Protein AF-0000000075522367 (afdb_homodimer)

Organism: Xenopus tropicalis (NCBI:txid8364)

Structure (mmCIF, N/CA/C/O backbone):
data_AF-0000000075522367-model_v1
#
loop_
_entity.id
_entity.type
_entity.pdbx_description
1 polymer Cystatin-A-like
#
loop_
_atom_site.group_PDB
_atom_site.id
_atom_site.type_symbol
_atom_site.label_atom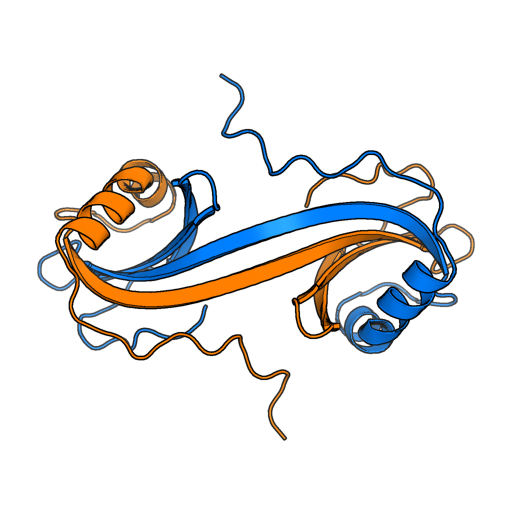_id
_atom_site.label_alt_id
_atom_site.label_comp_id
_atom_site.label_asym_id
_atom_site.label_entity_id
_atom_site.label_seq_id
_atom_site.pdbx_PDB_ins_code
_atom_site.Cartn_x
_atom_site.Cartn_y
_atom_site.Cartn_z
_atom_site.occupancy
_atom_site.B_iso_or_equiv
_atom_site.auth_seq_id
_atom_site.auth_comp_id
_atom_site.auth_asym_id
_atom_site.auth_atom_id
_atom_site.pdbx_PDB_model_num
ATOM 1 N N . MET A 1 1 ? 1.397 -14.727 20.078 1 23.75 1 MET A N 1
ATOM 2 C CA . MET A 1 1 ? 2.576 -14.484 19.25 1 23.75 1 MET A CA 1
ATOM 3 C C . MET A 1 1 ? 2.312 -13.367 18.25 1 23.75 1 MET A C 1
ATOM 5 O O . MET A 1 1 ? 1.219 -13.273 17.688 1 23.75 1 MET A O 1
ATOM 9 N N . SER A 1 2 ? 3.016 -12.141 18.438 1 30.56 2 SER A N 1
ATOM 10 C CA . SER A 1 2 ? 2.727 -10.781 17.984 1 30.56 2 SER A CA 1
ATOM 11 C C . SER A 1 2 ? 2.662 -10.719 16.453 1 30.56 2 SER A C 1
ATOM 13 O O . SER A 1 2 ? 3.463 -11.359 15.766 1 30.56 2 SER A O 1
ATOM 15 N N . GLY A 1 3 ? 1.617 -11.047 15.711 1 31.97 3 GLY A N 1
ATOM 16 C CA . GLY A 1 3 ? 1.466 -11.016 14.266 1 31.97 3 GLY A CA 1
ATOM 17 C C . GLY A 1 3 ? 2.482 -10.125 13.578 1 31.97 3 GLY A C 1
ATOM 18 O O . GLY A 1 3 ? 3.156 -9.328 14.234 1 31.97 3 GLY A O 1
ATOM 19 N N . PRO A 1 4 ? 3.051 -10.57 12.305 1 34.78 4 PRO A N 1
ATOM 20 C CA . PRO A 1 4 ? 4.129 -9.812 11.656 1 34.78 4 PRO A CA 1
ATOM 21 C C . PRO A 1 4 ? 4.094 -8.328 12 1 34.78 4 PRO A C 1
ATOM 23 O O . PRO A 1 4 ? 3.018 -7.77 12.234 1 34.78 4 PRO A O 1
ATOM 26 N N . ARG A 1 5 ? 5.137 -7.734 12.641 1 35.06 5 ARG A N 1
ATOM 27 C CA . ARG A 1 5 ? 5.695 -6.445 13.039 1 35.06 5 ARG A CA 1
ATOM 28 C C . ARG A 1 5 ? 5.441 -5.387 11.977 1 35.06 5 ARG A C 1
ATOM 30 O O . ARG A 1 5 ? 5.961 -5.484 10.859 1 35.06 5 ARG A O 1
ATOM 37 N N . VAL A 1 6 ? 4.344 -4.879 11.641 1 42.88 6 VAL A N 1
ATOM 38 C CA . VAL A 1 6 ? 3.938 -3.727 10.844 1 42.88 6 VAL A CA 1
ATOM 39 C C . VAL A 1 6 ? 5.078 -2.713 10.781 1 42.88 6 VAL A C 1
ATOM 41 O O . VAL A 1 6 ? 5.844 -2.57 11.734 1 42.88 6 VAL A O 1
ATOM 44 N N . GLY A 1 7 ? 5.613 -2.432 9.484 1 54.66 7 GLY A N 1
ATOM 45 C CA . GLY A 1 7 ? 6.664 -1.504 9.102 1 54.66 7 GLY A CA 1
ATOM 46 C C . GLY A 1 7 ? 6.742 -0.283 10 1 54.66 7 GLY A C 1
ATOM 47 O O . GLY A 1 7 ? 5.73 0.37 10.258 1 54.66 7 GLY A O 1
ATOM 48 N N . GLY A 1 8 ? 7.516 -0.438 11.008 1 72.19 8 GLY A N 1
ATOM 49 C CA . GLY A 1 8 ? 7.773 0.534 12.062 1 72.19 8 GLY A CA 1
ATOM 50 C C . GLY A 1 8 ? 7.977 1.942 11.531 1 72.19 8 GLY A C 1
ATOM 51 O O . GLY A 1 8 ? 8.742 2.154 10.594 1 72.19 8 GLY A O 1
ATOM 52 N N . ILE A 1 9 ? 7 2.846 11.664 1 85.31 9 ILE A N 1
ATOM 53 C CA . ILE A 1 9 ? 7.164 4.258 11.344 1 85.31 9 ILE A CA 1
ATOM 54 C C . ILE A 1 9 ? 8.117 4.906 12.344 1 85.31 9 ILE A C 1
ATOM 56 O O . ILE A 1 9 ? 8.367 4.352 13.422 1 85.31 9 ILE A O 1
ATOM 60 N N . SER A 1 10 ? 8.719 5.93 11.875 1 91.62 10 SER A N 1
ATOM 61 C CA . SER A 1 10 ? 9.586 6.688 12.773 1 91.62 10 SER A CA 1
ATOM 62 C C . SER A 1 10 ? 8.797 7.27 13.938 1 91.62 10 SER A C 1
ATOM 64 O O . SER A 1 10 ? 7.562 7.289 13.914 1 91.62 10 SER A O 1
ATOM 66 N N . THR A 1 11 ? 9.562 7.676 14.914 1 93.94 11 THR A N 1
ATOM 67 C CA . THR A 1 11 ? 8.93 8.445 15.984 1 93.94 11 THR A CA 1
ATOM 68 C C . THR A 1 11 ? 8.328 9.734 15.438 1 93.94 11 THR A C 1
ATOM 70 O O . THR A 1 11 ? 8.969 10.445 14.656 1 93.94 11 THR A O 1
ATOM 73 N N . PRO A 1 12 ? 7.117 10.016 15.867 1 96.62 12 PRO A N 1
ATOM 74 C CA . PRO A 1 12 ? 6.508 11.266 15.398 1 96.62 12 PRO A CA 1
ATOM 75 C C . PRO A 1 12 ? 7.305 12.5 15.82 1 96.62 12 PRO A C 1
ATOM 77 O O . PRO A 1 12 ? 7.84 12.547 16.922 1 96.62 12 PRO A O 1
ATOM 80 N N . ARG A 1 13 ? 7.324 13.453 14.961 1 97.88 13 ARG A N 1
ATOM 81 C CA . ARG A 1 13 ? 8.016 14.719 15.18 1 97.88 13 ARG A CA 1
ATOM 82 C C . ARG A 1 13 ? 7.141 15.898 14.773 1 97.88 13 ARG A C 1
ATOM 84 O O . ARG A 1 13 ? 6.121 15.719 14.102 1 97.88 13 ARG A O 1
ATOM 91 N N . LYS A 1 14 ? 7.605 17.078 15.133 1 98.25 14 LYS A N 1
ATOM 92 C CA . LYS A 1 14 ? 6.91 18.281 14.695 1 98.25 14 LYS A CA 1
ATOM 93 C C . LYS A 1 14 ? 7.047 18.484 13.188 1 98.25 14 LYS A C 1
ATOM 95 O O . LYS A 1 14 ? 8.117 18.266 12.625 1 98.25 14 LYS A O 1
ATOM 100 N N . ALA A 1 15 ? 6.004 18.953 12.617 1 98.5 15 ALA A N 1
ATOM 101 C CA . ALA A 1 15 ? 5.984 19.188 11.18 1 98.5 15 ALA A CA 1
ATOM 102 C C . ALA A 1 15 ? 6.906 20.344 10.789 1 98.5 15 ALA A C 1
ATOM 104 O O . ALA A 1 15 ? 7.051 21.312 11.547 1 98.5 15 ALA A O 1
ATOM 105 N N . THR A 1 16 ? 7.453 20.219 9.617 1 98.38 16 THR A N 1
ATOM 106 C CA . THR A 1 16 ? 8.25 21.281 9.008 1 98.38 16 THR A CA 1
ATOM 107 C C . THR A 1 16 ? 7.484 21.938 7.859 1 98.38 16 THR A C 1
ATOM 109 O O . THR A 1 16 ? 6.469 21.406 7.402 1 98.38 16 THR A O 1
ATOM 112 N N . PRO A 1 17 ? 8.016 23.016 7.352 1 98.19 17 PRO A N 1
ATOM 113 C CA . PRO A 1 17 ? 7.387 23.625 6.18 1 98.19 17 PRO A CA 1
ATOM 114 C C . PRO A 1 17 ? 7.379 22.703 4.965 1 98.19 17 PRO A C 1
ATOM 116 O O . PRO A 1 17 ? 6.434 22.719 4.172 1 98.19 17 PRO A O 1
ATOM 119 N N . ASP A 1 18 ? 8.398 21.938 4.855 1 97.44 18 ASP A N 1
ATOM 120 C CA . ASP A 1 18 ? 8.438 20.984 3.75 1 97.44 18 ASP A CA 1
ATOM 121 C C . ASP A 1 18 ? 7.328 19.938 3.883 1 97.44 18 ASP A C 1
ATOM 123 O O . ASP A 1 18 ? 6.715 19.547 2.889 1 97.44 18 ASP A O 1
ATOM 127 N N . ASP A 1 19 ? 7.102 19.453 5.082 1 98.12 19 ASP A N 1
ATOM 128 C CA . ASP A 1 19 ? 5.98 18.547 5.32 1 98.12 19 ASP A CA 1
ATOM 129 C C . ASP A 1 19 ? 4.66 19.188 4.891 1 98.12 19 ASP A C 1
ATOM 131 O O . ASP A 1 19 ? 3.818 18.516 4.281 1 98.12 19 ASP A O 1
ATOM 135 N N . GLN A 1 20 ? 4.492 20.406 5.262 1 98.69 20 GLN A N 1
ATOM 136 C CA . GLN A 1 20 ? 3.275 21.125 4.914 1 98.69 20 GLN A CA 1
ATOM 137 C C . GLN A 1 20 ? 3.08 21.172 3.4 1 98.69 20 GLN A C 1
ATOM 139 O O . GLN A 1 20 ? 1.97 20.969 2.904 1 98.69 20 GLN A O 1
ATOM 144 N N . LYS A 1 21 ? 4.137 21.422 2.682 1 98.19 21 LYS A N 1
ATOM 145 C CA . LYS A 1 21 ? 4.066 21.484 1.226 1 98.19 21 LYS A CA 1
ATOM 146 C C . LYS A 1 21 ? 3.631 20.141 0.644 1 98.19 21 LYS A C 1
ATOM 148 O O . LYS A 1 21 ? 2.83 20.094 -0.292 1 98.19 21 LYS A O 1
ATOM 153 N N . ILE A 1 22 ? 4.141 19.109 1.168 1 98.06 22 ILE A N 1
ATOM 154 C CA . ILE A 1 22 ? 3.773 17.766 0.716 1 98.06 22 ILE A CA 1
ATOM 155 C C . ILE A 1 22 ? 2.279 17.547 0.937 1 98.06 22 ILE A C 1
ATOM 157 O O . ILE A 1 22 ? 1.568 17.109 0.025 1 98.06 22 ILE A O 1
ATOM 161 N N . ALA A 1 23 ? 1.806 17.844 2.092 1 98.38 23 ALA A N 1
ATOM 162 C CA . ALA A 1 23 ? 0.403 17.625 2.439 1 98.38 23 ALA A CA 1
ATOM 163 C C . ALA A 1 23 ? -0.515 18.453 1.537 1 98.38 23 ALA A C 1
ATOM 165 O O . ALA A 1 23 ? -1.581 17.984 1.133 1 98.38 23 ALA A O 1
ATOM 166 N N . GLU A 1 24 ? -0.078 19.609 1.224 1 98.25 24 GLU A N 1
ATOM 167 C CA . GLU A 1 24 ? -0.912 20.5 0.427 1 98.25 24 GLU A CA 1
ATOM 168 C C . GLU A 1 24 ? -1.123 19.953 -0.981 1 98.25 24 GLU A C 1
ATOM 170 O O . GLU A 1 24 ? -2.137 20.234 -1.621 1 98.25 24 GLU A O 1
ATOM 175 N N . GLN A 1 25 ? -0.202 19.172 -1.453 1 97.88 25 GLN A N 1
ATOM 176 C CA . GLN A 1 25 ? -0.317 18.594 -2.787 1 97.88 25 GLN A CA 1
ATOM 177 C C . GLN A 1 25 ? -1.469 17.594 -2.857 1 97.88 25 GLN A C 1
ATOM 179 O O . GLN A 1 25 ? -1.957 17.281 -3.943 1 97.88 25 GLN A O 1
ATOM 184 N N . VAL A 1 26 ? -1.888 17.125 -1.726 1 98.06 26 VAL A N 1
ATOM 185 C CA . VAL A 1 26 ? -2.943 16.109 -1.753 1 98.06 26 VAL A CA 1
ATOM 186 C C . VAL A 1 26 ? -4.203 16.672 -1.086 1 98.06 26 VAL A C 1
ATOM 188 O O . VAL A 1 26 ? -5.141 15.922 -0.805 1 98.06 26 VAL A O 1
ATOM 191 N N . GLN A 1 27 ? -4.246 17.953 -0.795 1 97.75 27 GLN A N 1
ATOM 192 C CA . GLN A 1 27 ? -5.367 18.531 -0.066 1 97.75 27 GLN A CA 1
ATOM 193 C C . GLN A 1 27 ? -6.684 18.312 -0.808 1 97.75 27 GLN A C 1
ATOM 195 O O . GLN A 1 27 ? -7.707 18 -0.191 1 97.75 27 GLN A O 1
ATOM 200 N N . ALA A 1 28 ? -6.703 18.484 -2.123 1 96.5 28 ALA A N 1
ATOM 201 C CA . ALA A 1 28 ? -7.918 18.281 -2.912 1 96.5 28 ALA A CA 1
ATOM 202 C C . ALA A 1 28 ? -8.422 16.844 -2.801 1 96.5 28 ALA A C 1
ATOM 204 O O . ALA A 1 28 ? -9.625 16.609 -2.664 1 96.5 28 ALA A O 1
ATOM 205 N N . GLU A 1 29 ? -7.5 15.953 -2.908 1 96.38 29 GLU A N 1
ATOM 206 C CA . GLU A 1 29 ? -7.871 14.547 -2.77 1 96.38 29 GLU A CA 1
ATOM 207 C C . GLU A 1 29 ? -8.43 14.258 -1.38 1 96.38 29 GLU A C 1
ATOM 209 O O . GLU A 1 29 ? -9.383 13.484 -1.236 1 96.38 29 GLU A O 1
ATOM 214 N N . VAL A 1 30 ? -7.871 14.875 -0.344 1 97.31 30 VAL A N 1
ATOM 215 C CA . VAL A 1 30 ? -8.328 14.688 1.028 1 97.31 30 VAL A CA 1
ATOM 216 C C . VAL A 1 30 ? -9.766 15.18 1.164 1 97.31 30 VAL A C 1
ATOM 218 O O . VAL A 1 30 ? -10.617 14.484 1.733 1 97.31 30 VAL A O 1
ATOM 221 N N . LYS A 1 31 ? -10.062 16.297 0.646 1 95.62 31 LYS A N 1
ATOM 222 C CA . LYS A 1 31 ? -11.406 16.875 0.716 1 95.62 31 LYS A CA 1
ATOM 223 C C . LYS A 1 31 ? -12.43 15.969 0.033 1 95.62 31 LYS A C 1
ATOM 225 O O . LYS A 1 31 ? -13.57 15.859 0.484 1 95.62 31 LYS A O 1
ATOM 230 N N . ALA A 1 32 ? -12 15.32 -0.979 1 94.88 32 ALA A N 1
ATOM 231 C CA . ALA A 1 32 ? -12.891 14.43 -1.726 1 94.88 32 ALA A CA 1
ATOM 232 C C . ALA A 1 32 ? -13.148 13.133 -0.958 1 94.88 32 ALA A C 1
ATOM 234 O O . ALA A 1 32 ? -14.203 12.516 -1.11 1 94.88 32 ALA A O 1
ATOM 235 N N . LYS A 1 33 ? -12.273 12.758 -0.106 1 93.31 33 LYS A N 1
ATOM 236 C CA . LYS A 1 33 ? -12.344 11.445 0.525 1 93.31 33 LYS A CA 1
ATOM 237 C C . LYS A 1 33 ? -12.883 11.547 1.952 1 93.31 33 LYS A C 1
ATOM 239 O O . LYS A 1 33 ? -13.289 10.547 2.543 1 93.31 33 LYS A O 1
ATOM 244 N N . THR A 1 34 ? -12.805 12.695 2.447 1 92 34 THR A N 1
ATOM 245 C CA . THR A 1 34 ? -13.242 12.844 3.834 1 92 34 THR A CA 1
ATOM 246 C C . THR A 1 34 ? -14.648 13.414 3.904 1 92 34 THR A C 1
ATOM 248 O O . THR A 1 34 ? -15.062 14.164 3.02 1 92 34 THR A O 1
ATOM 251 N N . ASN A 1 35 ? -15.328 13.008 5.004 1 85.62 35 ASN A N 1
ATOM 252 C CA . ASN A 1 35 ? -16.672 13.516 5.246 1 85.62 35 ASN A CA 1
ATOM 253 C C . ASN A 1 35 ? -16.656 14.703 6.207 1 85.62 35 ASN A C 1
ATOM 255 O O . ASN A 1 35 ? -17.703 15.297 6.477 1 85.62 35 ASN A O 1
ATOM 259 N N . GLN A 1 36 ? -15.586 15.016 6.672 1 89.12 36 GLN A N 1
ATOM 260 C CA . GLN A 1 36 ? -15.477 16.109 7.633 1 89.12 36 GLN A CA 1
ATOM 261 C C . GLN A 1 36 ? -15.195 17.438 6.934 1 89.12 36 GLN A C 1
ATOM 263 O O . GLN A 1 36 ? -14.555 17.469 5.883 1 89.12 36 GLN A O 1
ATOM 268 N N . LYS A 1 37 ? -15.695 18.516 7.594 1 91.44 37 LYS A N 1
ATOM 269 C CA . LYS A 1 37 ? -15.414 19.859 7.086 1 91.44 37 LYS A CA 1
ATOM 270 C C . LYS A 1 37 ? -13.953 20.234 7.312 1 91.44 37 LYS A C 1
ATOM 272 O O . LYS A 1 37 ? -13.422 20.047 8.406 1 91.44 37 LYS A O 1
ATOM 277 N N . ILE A 1 38 ? -13.375 20.719 6.301 1 95.31 38 ILE A N 1
ATOM 278 C CA . ILE A 1 38 ? -11.977 21.156 6.379 1 95.31 38 ILE A CA 1
ATOM 279 C C . ILE A 1 38 ? -11.906 22.672 6.395 1 95.31 38 ILE A C 1
ATOM 281 O O . ILE A 1 38 ? -12.047 23.328 5.352 1 95.31 38 ILE A O 1
ATOM 285 N N . GLU A 1 39 ? -11.688 23.281 7.5 1 96.62 39 GLU A N 1
ATOM 286 C CA . GLU A 1 39 ? -11.594 24.734 7.668 1 96.62 39 GLU A CA 1
ATOM 287 C C . GLU A 1 39 ? -10.148 25.203 7.547 1 96.62 39 GLU A C 1
ATOM 289 O O . GLU A 1 39 ? -9.891 26.344 7.141 1 96.62 39 GLU A O 1
ATOM 294 N N . THR A 1 40 ? -9.32 24.406 8.008 1 97.56 40 THR A N 1
ATOM 295 C CA . THR A 1 40 ? -7.879 24.594 7.914 1 97.56 40 THR A CA 1
ATOM 296 C C . THR A 1 40 ? -7.188 23.297 7.512 1 97.56 40 THR A C 1
ATOM 298 O O . THR A 1 40 ? -7.793 22.219 7.547 1 97.56 40 THR A O 1
ATOM 301 N N . PHE A 1 41 ? -5.965 23.422 7.082 1 98.38 41 PHE A N 1
ATOM 302 C CA . PHE A 1 41 ? -5.172 22.266 6.672 1 98.38 41 PHE A CA 1
ATOM 303 C C . PHE A 1 41 ? -3.723 22.422 7.113 1 98.38 41 PHE A C 1
ATOM 305 O O . PHE A 1 41 ? -2.846 22.703 6.297 1 98.38 41 PHE A O 1
ATOM 312 N N . GLU A 1 42 ? -3.51 22.172 8.422 1 98.69 42 GLU A N 1
ATOM 313 C CA . GLU A 1 42 ? -2.213 22.422 9.047 1 98.69 42 GLU A CA 1
ATOM 314 C C . GLU A 1 42 ? -1.6 21.125 9.578 1 98.69 42 GLU A C 1
ATOM 316 O O . GLU A 1 42 ? -2.139 20.516 10.492 1 98.69 42 GLU A O 1
ATOM 321 N N . VAL A 1 43 ? -0.479 20.781 9.047 1 98.81 43 VAL A N 1
ATOM 322 C CA . VAL A 1 43 ? 0.21 19.578 9.531 1 98.81 43 VAL A CA 1
ATOM 323 C C . VAL A 1 43 ? 0.897 19.891 10.859 1 98.81 43 VAL A C 1
ATOM 325 O O . VAL A 1 43 ? 1.69 20.828 10.961 1 98.81 43 VAL A O 1
ATOM 328 N N . VAL A 1 44 ? 0.617 19.047 11.828 1 98.62 44 VAL A N 1
ATOM 329 C CA . VAL A 1 44 ? 1.173 19.391 13.133 1 98.62 44 VAL A CA 1
ATOM 330 C C . VAL A 1 44 ? 2.207 18.344 13.539 1 98.62 44 VAL A C 1
ATOM 332 O O . VAL A 1 44 ? 3.145 18.641 14.281 1 98.62 44 VAL A O 1
ATOM 335 N N . GLU A 1 45 ? 2.027 17.141 13.141 1 98.62 45 GLU A N 1
ATOM 336 C CA . GLU A 1 45 ? 2.922 16.031 13.461 1 98.62 45 GLU A CA 1
ATOM 337 C C . GLU A 1 45 ? 3.115 15.117 12.266 1 98.62 45 GLU A C 1
ATOM 339 O O . GLU A 1 45 ? 2.189 14.914 11.477 1 98.62 45 GLU A O 1
ATOM 344 N N . VAL A 1 46 ? 4.367 14.516 12.227 1 98.44 46 VAL A N 1
ATOM 345 C CA . VAL A 1 46 ? 4.68 13.664 11.086 1 98.44 46 VAL A CA 1
ATOM 346 C C . VAL A 1 46 ? 5.52 12.469 11.539 1 98.44 46 VAL A C 1
ATOM 348 O O . VAL A 1 46 ? 6.418 12.617 12.375 1 98.44 46 VAL A O 1
ATOM 351 N N . ALA A 1 47 ? 5.242 11.359 11.023 1 97.5 47 ALA A N 1
ATOM 352 C CA . ALA A 1 47 ? 6.102 10.18 11.047 1 97.5 47 ALA A CA 1
ATOM 353 C C . ALA A 1 47 ? 6.305 9.625 9.633 1 97.5 47 ALA A C 1
ATOM 355 O O . ALA A 1 47 ? 5.43 9.766 8.773 1 97.5 47 ALA A O 1
ATOM 356 N N . THR A 1 48 ? 7.445 9.055 9.391 1 96.38 48 THR A N 1
ATOM 357 C CA . THR A 1 48 ? 7.727 8.602 8.031 1 96.38 48 THR A CA 1
ATOM 358 C C . THR A 1 48 ? 8.125 7.125 8.031 1 96.38 48 THR A C 1
ATOM 360 O O . THR A 1 48 ? 8.508 6.578 9.062 1 96.38 48 THR A O 1
ATOM 363 N N . GLN A 1 49 ? 7.98 6.531 6.902 1 92.19 49 GLN A N 1
ATOM 364 C CA . GLN A 1 49 ? 8.406 5.16 6.633 1 92.19 49 GLN A CA 1
ATOM 365 C C . GLN A 1 49 ? 8.961 5.023 5.219 1 92.19 49 GLN A C 1
ATOM 367 O O . GLN A 1 49 ? 8.266 5.305 4.242 1 92.19 49 GLN A O 1
ATOM 372 N N . VAL A 1 50 ? 10.25 4.633 5.25 1 90.31 50 VAL A N 1
ATOM 373 C CA . VAL A 1 50 ? 10.82 4.316 3.947 1 90.31 50 VAL A CA 1
ATOM 374 C C . VAL A 1 50 ? 10.289 2.971 3.461 1 90.31 50 VAL A C 1
ATOM 376 O O . VAL A 1 50 ? 10.414 1.958 4.152 1 90.31 50 VAL A O 1
ATOM 379 N N . VAL A 1 51 ? 9.625 3.064 2.354 1 88.44 51 VAL A N 1
ATOM 380 C CA . VAL A 1 51 ? 9.125 1.845 1.725 1 88.44 51 VAL A CA 1
ATOM 381 C C . VAL A 1 51 ? 9.922 1.558 0.454 1 88.44 51 VAL A C 1
ATOM 383 O O . VAL A 1 51 ? 10.047 2.422 -0.417 1 88.44 51 VAL A O 1
ATOM 386 N N . ALA A 1 52 ? 10.578 0.407 0.406 1 90.56 52 ALA A N 1
ATOM 387 C CA . ALA A 1 52 ? 11.352 -0.024 -0.755 1 90.56 52 ALA A CA 1
ATOM 388 C C . ALA A 1 52 ? 11.258 -1.535 -0.947 1 90.56 52 ALA A C 1
ATOM 390 O O . ALA A 1 52 ? 11.492 -2.301 -0.011 1 90.56 52 ALA A O 1
ATOM 391 N N . GLY A 1 53 ? 10.875 -1.958 -2.172 1 93.56 53 GLY A N 1
ATOM 392 C CA . GLY A 1 53 ? 10.734 -3.367 -2.498 1 93.56 53 GLY A CA 1
ATOM 393 C C . GLY A 1 53 ? 10.023 -3.607 -3.82 1 93.56 53 GLY A C 1
ATOM 394 O O . GLY A 1 53 ? 10.133 -2.795 -4.742 1 93.56 53 GLY A O 1
ATOM 395 N N . THR A 1 54 ? 9.508 -4.797 -3.939 1 94.31 54 THR A N 1
ATOM 396 C CA . THR A 1 54 ? 8.82 -5.184 -5.168 1 94.31 54 THR A CA 1
ATOM 397 C C . THR A 1 54 ? 7.461 -5.801 -4.852 1 94.31 54 THR A C 1
ATOM 399 O O . THR A 1 54 ? 7.348 -6.656 -3.971 1 94.31 54 THR A O 1
ATOM 402 N N . ASN A 1 55 ? 6.52 -5.281 -5.555 1 95.62 55 ASN A N 1
ATOM 403 C CA . ASN A 1 55 ? 5.234 -5.969 -5.594 1 95.62 55 ASN A CA 1
ATOM 404 C C . ASN A 1 55 ? 5.184 -6.996 -6.723 1 95.62 55 ASN A C 1
ATOM 406 O O . ASN A 1 55 ? 5.551 -6.691 -7.859 1 95.62 55 ASN A O 1
ATOM 410 N N . TYR A 1 56 ? 4.699 -8.148 -6.379 1 97.5 56 TYR A N 1
ATOM 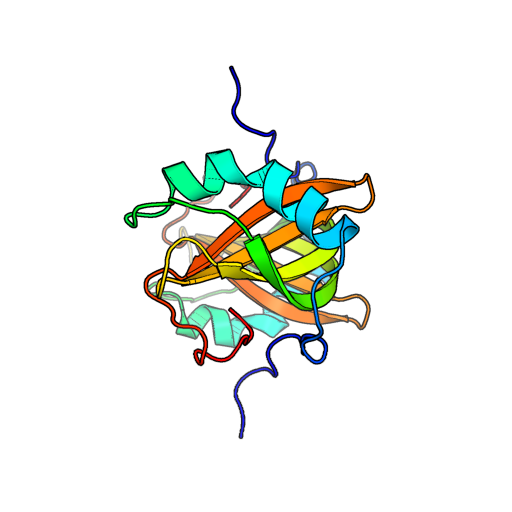411 C CA . TYR A 1 56 ? 4.406 -9.18 -7.363 1 97.5 56 TYR A CA 1
ATOM 412 C C . TYR A 1 56 ? 2.9 -9.375 -7.516 1 97.5 56 TYR A C 1
ATOM 414 O O . TYR A 1 56 ? 2.211 -9.719 -6.551 1 97.5 56 TYR A O 1
ATOM 422 N N . PHE A 1 57 ? 2.43 -9.188 -8.727 1 97.94 57 PHE A N 1
ATOM 423 C CA . PHE A 1 57 ? 1.074 -9.578 -9.102 1 97.94 57 PHE A CA 1
ATOM 424 C C . PHE A 1 57 ? 1.064 -10.961 -9.734 1 97.94 57 PHE A C 1
ATOM 426 O O . PHE A 1 57 ? 1.66 -11.172 -10.797 1 97.94 57 PHE A O 1
ATOM 433 N N . MET A 1 58 ? 0.33 -11.789 -9.055 1 98.69 58 MET A N 1
ATOM 434 C CA . MET A 1 58 ? 0.441 -13.18 -9.492 1 98.69 58 MET A CA 1
ATOM 435 C C . MET A 1 58 ? -0.936 -13.773 -9.766 1 98.69 58 MET A C 1
ATOM 437 O O . MET A 1 58 ? -1.864 -13.602 -8.977 1 98.69 58 MET A O 1
ATOM 441 N N . LYS A 1 59 ? -1.051 -14.422 -10.914 1 98.62 59 LYS A N 1
ATOM 442 C CA . LYS A 1 59 ? -2.18 -15.312 -11.172 1 98.62 59 LYS A CA 1
ATOM 443 C C . LYS A 1 59 ? -1.891 -16.719 -10.68 1 98.62 59 LYS A C 1
ATOM 445 O O . LYS A 1 59 ? -0.897 -17.328 -11.078 1 98.62 59 LYS A O 1
ATOM 450 N N . VAL A 1 60 ? -2.779 -17.203 -9.852 1 98.69 60 VAL A N 1
ATOM 451 C CA . VAL A 1 60 ? -2.533 -18.484 -9.188 1 98.69 60 VAL A CA 1
ATOM 452 C C . VAL A 1 60 ? -3.672 -19.453 -9.492 1 98.69 60 VAL A C 1
ATOM 454 O O . VAL A 1 60 ? -4.844 -19.141 -9.266 1 98.69 60 VAL A O 1
ATOM 457 N N . LYS A 1 61 ? -3.32 -20.562 -10 1 98.44 61 LYS A N 1
ATOM 458 C CA . LYS A 1 61 ? -4.277 -21.656 -10.18 1 98.44 61 LYS A CA 1
ATOM 459 C C . LYS A 1 61 ? -4.539 -22.375 -8.859 1 98.44 61 LYS A C 1
ATOM 461 O O . LYS A 1 61 ? -3.609 -22.891 -8.234 1 98.44 61 LYS A O 1
ATOM 466 N N . VAL A 1 62 ? -5.816 -22.422 -8.508 1 98.06 62 VAL A N 1
ATOM 467 C CA . VAL A 1 62 ? -6.117 -22.984 -7.195 1 98.06 62 VAL A CA 1
ATOM 468 C C . VAL A 1 62 ? -7.066 -24.172 -7.352 1 98.06 62 VAL A C 1
ATOM 470 O O . VAL A 1 62 ? -7.359 -24.875 -6.379 1 98.06 62 VAL A O 1
ATOM 473 N N . GLY A 1 63 ? -7.59 -24.344 -8.43 1 96.44 63 GLY A N 1
ATOM 474 C CA . GLY A 1 63 ? -8.43 -25.469 -8.797 1 96.44 63 GLY A CA 1
ATOM 475 C C . GLY A 1 63 ? -8.438 -25.734 -10.289 1 96.44 63 GLY A C 1
ATOM 476 O O . GLY A 1 63 ? -7.676 -25.125 -11.039 1 96.44 63 GLY A O 1
ATOM 477 N N . SER A 1 64 ? -9.289 -26.688 -10.641 1 95.44 64 SER A N 1
ATOM 478 C CA . SER A 1 64 ? -9.32 -27.078 -12.047 1 95.44 64 SER A CA 1
ATOM 479 C C . SER A 1 64 ? -9.641 -25.891 -12.945 1 95.44 64 SER A C 1
ATOM 481 O O . SER A 1 64 ? -9 -25.688 -13.977 1 95.44 64 SER A O 1
ATOM 483 N N . THR A 1 65 ? -10.555 -25.062 -12.547 1 95.25 65 THR A N 1
ATOM 484 C CA . THR A 1 65 ? -10.914 -23.906 -13.344 1 95.25 65 THR A CA 1
ATOM 485 C C . THR A 1 65 ? -10.852 -22.625 -12.508 1 95.25 65 THR A C 1
ATOM 487 O O . THR A 1 65 ? -11.211 -21.547 -12.977 1 95.25 65 THR A O 1
ATOM 490 N N . ASP A 1 66 ? -10.414 -22.781 -11.305 1 96.5 66 ASP A N 1
ATOM 491 C CA . ASP A 1 66 ? -10.453 -21.672 -10.344 1 96.5 66 ASP A CA 1
ATOM 492 C C . ASP A 1 66 ? -9.094 -21 -10.219 1 96.5 66 ASP A C 1
ATOM 494 O O . ASP A 1 66 ? -8.07 -21.688 -10.078 1 96.5 66 ASP A O 1
ATOM 498 N N . TYR A 1 67 ? -9.148 -19.719 -10.312 1 97.94 67 TYR A N 1
ATOM 499 C CA . TYR A 1 67 ? -7.949 -18.906 -10.148 1 97.94 67 TYR A CA 1
ATOM 500 C C . TYR A 1 67 ? -8.18 -17.797 -9.141 1 97.94 67 TYR A C 1
ATOM 502 O O . TYR A 1 67 ? -9.32 -17.406 -8.891 1 97.94 67 TYR A O 1
ATOM 510 N N . ILE A 1 68 ? -7.109 -17.281 -8.586 1 98.06 68 ILE A N 1
ATOM 511 C CA . ILE A 1 68 ? -7.09 -16.062 -7.777 1 98.06 68 ILE A CA 1
ATOM 512 C C . ILE A 1 68 ? -5.926 -15.18 -8.211 1 98.06 68 ILE A C 1
ATOM 514 O O . ILE A 1 68 ? -4.973 -15.648 -8.836 1 98.06 68 ILE A O 1
ATOM 518 N N . HIS A 1 69 ? -6.02 -13.945 -8.023 1 98.31 69 HIS A N 1
ATOM 519 C CA . HIS A 1 69 ? -4.902 -13.016 -8.141 1 98.31 69 HIS A CA 1
ATOM 520 C C . HIS A 1 69 ? -4.426 -12.555 -6.766 1 98.31 69 HIS A C 1
ATOM 522 O O . HIS A 1 69 ? -5.23 -12.125 -5.938 1 98.31 69 HIS A O 1
ATOM 528 N N . ILE A 1 70 ? -3.096 -12.648 -6.574 1 98.12 70 ILE A N 1
ATOM 529 C CA . ILE A 1 70 ? -2.562 -12.172 -5.305 1 98.12 70 ILE A CA 1
ATOM 530 C C . ILE A 1 70 ? -1.502 -11.102 -5.555 1 98.12 70 ILE A C 1
ATOM 532 O O . ILE A 1 70 ? -0.812 -11.133 -6.578 1 98.12 70 ILE A O 1
ATOM 536 N N . ARG A 1 71 ? -1.416 -10.25 -4.652 1 97.19 71 ARG A N 1
ATOM 537 C CA . ARG A 1 71 ? -0.323 -9.281 -4.613 1 97.19 71 ARG A CA 1
ATOM 538 C C . ARG A 1 71 ? 0.583 -9.531 -3.412 1 97.19 71 ARG A C 1
ATOM 540 O O . ARG A 1 71 ? 0.127 -9.508 -2.266 1 97.19 71 ARG A O 1
ATOM 547 N N . VAL A 1 72 ? 1.775 -9.766 -3.732 1 98.06 72 VAL A N 1
ATOM 548 C CA . VAL A 1 72 ? 2.779 -10.094 -2.725 1 98.06 72 VAL A CA 1
ATOM 549 C C . VAL A 1 72 ? 3.84 -8.992 -2.68 1 98.06 72 VAL A C 1
ATOM 551 O O . VAL A 1 72 ? 4.371 -8.594 -3.717 1 98.06 72 VAL A O 1
ATOM 554 N N . TYR A 1 73 ? 4.156 -8.516 -1.497 1 95.5 73 TYR A N 1
ATOM 555 C CA . TYR A 1 73 ? 5.195 -7.512 -1.314 1 95.5 73 TYR A CA 1
ATOM 556 C C . TYR A 1 73 ? 6.473 -8.141 -0.766 1 95.5 73 TYR A C 1
ATOM 558 O O . TYR A 1 73 ? 6.434 -8.883 0.219 1 95.5 73 TYR A O 1
ATOM 566 N N . GLN A 1 74 ? 7.539 -7.883 -1.459 1 96 74 GLN A N 1
ATOM 567 C CA . GLN A 1 74 ? 8.859 -8.258 -0.968 1 96 74 GLN A CA 1
ATOM 568 C C . GLN A 1 74 ? 9.719 -7.02 -0.715 1 96 74 GLN A C 1
ATOM 570 O O . GLN A 1 74 ? 10.016 -6.262 -1.641 1 96 74 GLN A O 1
ATOM 575 N N . ASP A 1 75 ? 10.125 -6.906 0.529 1 92 75 ASP A N 1
ATOM 576 C CA . ASP A 1 75 ? 10.945 -5.742 0.84 1 92 75 ASP A CA 1
ATOM 577 C C . ASP A 1 75 ? 12.406 -5.98 0.466 1 92 75 ASP A C 1
ATOM 579 O O . ASP A 1 75 ? 12.758 -7.043 -0.056 1 92 75 ASP A O 1
ATOM 583 N N . LEU A 1 76 ? 13.266 -5.035 0.671 1 88.56 76 LEU A N 1
ATOM 584 C CA . LEU A 1 76 ? 14.664 -5.078 0.257 1 88.56 76 LEU A CA 1
ATOM 585 C C . LEU A 1 76 ? 15.422 -6.172 1.006 1 88.56 76 LEU A C 1
ATOM 587 O O . LEU A 1 76 ? 16.438 -6.664 0.525 1 88.56 76 LEU A O 1
ATOM 591 N N . SER A 1 77 ? 14.969 -6.516 2.182 1 90.19 77 SER A N 1
ATOM 592 C CA . SER A 1 77 ? 15.617 -7.559 2.973 1 90.19 77 SER A CA 1
ATOM 593 C C . SER A 1 77 ? 15.172 -8.945 2.531 1 90.19 77 SER A C 1
ATOM 595 O O . SER A 1 77 ? 15.672 -9.953 3.031 1 90.19 77 SER A O 1
ATOM 597 N N . GLY A 1 78 ? 14.148 -9.031 1.705 1 92.38 78 GLY A N 1
ATOM 598 C CA . GLY A 1 78 ? 13.664 -10.305 1.201 1 92.38 78 GLY A CA 1
ATOM 599 C C . GLY A 1 78 ? 12.453 -10.828 1.954 1 92.38 78 GLY A C 1
ATOM 600 O O . GLY A 1 78 ? 11.969 -11.922 1.675 1 92.38 78 GLY A O 1
ATOM 601 N N . THR A 1 79 ? 12.055 -10.031 2.912 1 94 79 THR A N 1
ATOM 602 C CA . THR A 1 79 ? 10.867 -10.43 3.65 1 94 79 THR A CA 1
ATOM 603 C C . THR A 1 79 ? 9.617 -10.281 2.785 1 94 79 THR A C 1
ATOM 605 O O . THR A 1 79 ? 9.43 -9.258 2.125 1 94 79 THR A O 1
ATOM 608 N N . VAL A 1 80 ? 8.727 -11.344 2.852 1 96.19 80 VAL A N 1
ATOM 609 C CA . VAL A 1 80 ? 7.574 -11.391 1.963 1 96.19 80 VAL A CA 1
ATOM 610 C C . VAL A 1 80 ? 6.289 -11.359 2.785 1 96.19 80 VAL A C 1
ATOM 612 O O . VAL A 1 80 ? 6.223 -11.945 3.867 1 96.19 80 VAL A O 1
ATOM 615 N N . SER A 1 81 ? 5.348 -10.609 2.293 1 95.38 81 SER A N 1
ATOM 616 C CA . SER A 1 81 ? 4.027 -10.586 2.916 1 95.38 81 SER A CA 1
ATOM 617 C C . SER A 1 81 ? 2.924 -10.484 1.871 1 95.38 81 SER A C 1
ATOM 619 O O . SER A 1 81 ? 3.16 -10.023 0.752 1 95.38 81 SER A O 1
ATOM 621 N N . LEU A 1 82 ? 1.73 -10.922 2.244 1 97.12 82 LEU A N 1
ATOM 622 C CA . LEU A 1 82 ? 0.568 -10.82 1.367 1 97.12 82 LEU A CA 1
ATOM 623 C C . LEU A 1 82 ? -0.073 -9.445 1.463 1 97.12 82 LEU A C 1
ATOM 625 O O . LEU A 1 82 ? -0.391 -8.977 2.561 1 97.12 82 LEU A O 1
ATOM 629 N N . SER A 1 83 ? -0.167 -8.773 0.365 1 93.19 83 SER A N 1
ATOM 630 C CA . SER A 1 83 ? -0.766 -7.441 0.352 1 93.19 83 SER A CA 1
ATOM 631 C C . SER A 1 83 ? -2.262 -7.512 0.068 1 93.19 83 SER A C 1
ATOM 633 O O . SER A 1 83 ? -3.055 -6.828 0.722 1 93.19 83 SER A O 1
ATOM 635 N N . ASP A 1 84 ? -2.688 -8.219 -0.942 1 93.31 84 ASP A N 1
ATOM 636 C CA . ASP A 1 84 ? -4.094 -8.281 -1.326 1 93.31 84 ASP A CA 1
ATOM 637 C C . ASP A 1 84 ? -4.395 -9.562 -2.098 1 93.31 84 ASP A C 1
ATOM 639 O O . ASP A 1 84 ? -3.482 -10.234 -2.586 1 93.31 84 ASP A O 1
ATOM 643 N N . VAL A 1 85 ? -5.785 -9.836 -2.143 1 96.69 85 VAL A N 1
ATOM 644 C CA . VAL A 1 85 ? -6.238 -11.016 -2.867 1 96.69 85 VAL A CA 1
ATOM 645 C C . VAL A 1 85 ? -7.508 -10.688 -3.65 1 96.69 85 VAL A C 1
ATOM 647 O O . VAL A 1 85 ? -8.406 -10.023 -3.135 1 96.69 85 VAL A O 1
ATOM 650 N N . LYS A 1 86 ? -7.543 -11.109 -4.863 1 95.62 86 LYS A N 1
ATOM 651 C CA . LYS A 1 86 ? -8.766 -11.148 -5.664 1 95.62 86 LYS A CA 1
ATOM 652 C C . LYS A 1 86 ? -9.172 -12.586 -5.969 1 95.62 86 LYS A C 1
ATOM 654 O O . LYS A 1 86 ? -8.555 -13.258 -6.801 1 95.62 86 LYS A O 1
ATOM 659 N N . ASP A 1 87 ? -10.258 -12.945 -5.348 1 94.69 87 ASP A N 1
ATOM 660 C CA . ASP A 1 87 ? -10.727 -14.312 -5.551 1 94.69 87 ASP A CA 1
ATOM 661 C C . ASP A 1 87 ? -11.727 -14.391 -6.699 1 94.69 87 ASP A C 1
ATOM 663 O O . ASP A 1 87 ? -11.938 -13.406 -7.41 1 94.69 87 ASP A O 1
ATOM 667 N N . CYS A 1 88 ? -12.164 -15.555 -6.977 1 93.5 88 CYS A N 1
ATOM 668 C CA . CYS A 1 88 ? -13.172 -15.859 -7.984 1 93.5 88 CYS A CA 1
ATOM 669 C C . CYS A 1 88 ? -12.734 -15.383 -9.359 1 93.5 88 CYS A C 1
ATOM 671 O O . CYS A 1 88 ? -13.516 -14.766 -10.086 1 93.5 88 CYS A O 1
ATOM 673 N N . GLN A 1 89 ? -11.461 -15.562 -9.617 1 95.69 89 GLN A N 1
ATOM 674 C CA . GLN A 1 89 ? -10.914 -15.289 -10.945 1 95.69 89 GLN A CA 1
ATOM 675 C C . GLN A 1 89 ? -10.922 -16.547 -11.812 1 95.69 89 GLN A C 1
ATOM 677 O O . GLN A 1 89 ? -11.219 -17.641 -11.32 1 95.69 89 GLN A O 1
ATOM 682 N N . THR A 1 90 ? -10.648 -16.297 -13.125 1 96.25 90 THR A N 1
ATOM 683 C CA . THR A 1 90 ? -10.5 -17.391 -14.086 1 96.25 90 THR A CA 1
ATOM 684 C C . THR A 1 90 ? -9.156 -17.297 -14.812 1 96.25 90 THR A C 1
ATOM 686 O O . THR A 1 90 ? -8.422 -16.328 -14.625 1 96.25 90 THR A O 1
ATOM 689 N N . LYS A 1 91 ? -8.938 -18.297 -15.633 1 96.06 91 LYS A N 1
ATOM 690 C CA . LYS A 1 91 ? -7.707 -18.312 -16.422 1 96.06 91 LYS A CA 1
ATOM 691 C C . LYS A 1 91 ? -7.598 -17.062 -17.281 1 96.06 91 LYS A C 1
ATOM 693 O O . LYS A 1 91 ? -6.5 -16.547 -17.516 1 96.06 91 LYS A O 1
ATOM 698 N N . ASP A 1 92 ? -8.719 -16.547 -17.734 1 96.56 92 ASP A N 1
ATOM 699 C CA . ASP A 1 92 ? -8.734 -15.453 -18.719 1 96.56 92 ASP A CA 1
ATOM 700 C C . ASP A 1 92 ? -8.844 -14.102 -18.016 1 96.56 92 ASP A C 1
ATOM 702 O O . ASP A 1 92 ? -8.773 -13.055 -18.672 1 96.56 92 ASP A O 1
ATOM 706 N N . SER A 1 93 ? -9.117 -14.141 -16.75 1 96.81 93 SER A N 1
ATOM 707 C CA . SER A 1 93 ? -9.125 -12.867 -16.031 1 96.81 93 SER A CA 1
ATOM 708 C C . SER A 1 93 ? -7.793 -12.141 -16.172 1 96.81 93 SER A C 1
ATOM 710 O O . SER A 1 93 ? -6.742 -12.688 -15.844 1 96.81 93 SER A O 1
ATOM 712 N N . PRO A 1 94 ? -7.773 -10.938 -16.719 1 95.12 94 PRO A N 1
ATOM 713 C CA . PRO A 1 94 ? -6.496 -10.25 -16.906 1 95.12 94 PRO A CA 1
ATOM 714 C C . PRO A 1 94 ? -5.816 -9.867 -15.594 1 95.12 94 PRO A C 1
ATOM 716 O O . PRO A 1 94 ? -6.492 -9.492 -14.633 1 95.12 94 PRO A O 1
ATOM 719 N N . LEU A 1 95 ? -4.48 -10.031 -15.594 1 94.69 95 LEU A N 1
ATOM 720 C CA . LEU A 1 95 ? -3.682 -9.594 -14.453 1 94.69 95 LEU A CA 1
ATOM 721 C C . LEU A 1 95 ? -3.408 -8.094 -14.516 1 94.69 95 LEU A C 1
ATOM 723 O O . LEU A 1 95 ? -2.551 -7.652 -15.281 1 94.69 95 LEU A O 1
ATOM 727 N N . VAL A 1 96 ? -4.148 -7.301 -13.695 1 89.81 96 VAL A N 1
ATOM 728 C CA . VAL A 1 96 ? -4.051 -5.844 -13.719 1 89.81 96 VAL A CA 1
ATOM 729 C C . VAL A 1 96 ? -3.713 -5.328 -12.32 1 89.81 96 VAL A C 1
ATOM 731 O O . VAL A 1 96 ? -3.709 -6.09 -11.352 1 89.81 96 VAL A O 1
ATOM 734 N N . TYR A 1 97 ? -3.418 -4.086 -12.367 1 89.88 97 TYR A N 1
ATOM 735 C CA . TYR A 1 97 ? -3.137 -3.447 -11.086 1 89.88 97 TYR A CA 1
ATOM 736 C C . TYR A 1 97 ? -4.348 -3.512 -10.172 1 89.88 97 TYR A C 1
ATOM 738 O O . TYR A 1 97 ? -5.48 -3.305 -10.609 1 89.88 97 TYR A O 1
ATOM 746 N N . PHE A 1 98 ? -3.984 -3.803 -8.867 1 85.94 98 PHE A N 1
ATOM 747 C CA . PHE A 1 98 ? -5.043 -3.785 -7.863 1 85.94 98 PHE A CA 1
ATOM 748 C C . PHE A 1 98 ? -4.465 -3.568 -6.473 1 85.94 98 PHE A C 1
ATOM 750 O O . PHE A 1 98 ? -3.264 -3.748 -6.258 1 85.94 98 PHE A O 1
ATOM 757 N N . MET B 1 1 ? -9.117 11.859 -19.516 1 20.98 1 MET B N 1
ATOM 758 C CA . MET B 1 1 ? -8.461 12.789 -18.594 1 20.98 1 MET B CA 1
ATOM 759 C C . MET B 1 1 ? -8.344 12.188 -17.203 1 20.98 1 MET B C 1
ATOM 761 O O . MET B 1 1 ? -9.242 12.344 -16.375 1 20.98 1 MET B O 1
ATOM 765 N N . SER B 1 2 ? -7.613 11.164 -17.219 1 29.95 2 SER B N 1
ATOM 766 C CA . SER B 1 2 ? -7.379 9.781 -16.828 1 29.95 2 SER B CA 1
ATOM 767 C C . SER B 1 2 ? -6.852 9.703 -15.391 1 29.95 2 SER B C 1
ATOM 769 O O . SER B 1 2 ? -6.016 10.516 -14.992 1 29.95 2 SER B O 1
ATOM 771 N N . GLY B 1 3 ? -7.695 9.766 -14.289 1 31.61 3 GLY B N 1
ATOM 772 C CA . GLY B 1 3 ? -7.32 9.703 -12.891 1 31.61 3 GLY B CA 1
ATOM 773 C C . GLY B 1 3 ? -5.918 9.18 -12.664 1 31.61 3 GLY B C 1
ATOM 774 O O . GLY B 1 3 ? -5.305 8.625 -13.586 1 31.61 3 GLY B O 1
ATOM 775 N N . PRO B 1 4 ? -5.121 9.781 -11.602 1 34.5 4 PRO B N 1
ATOM 776 C CA . PRO B 1 4 ? -3.719 9.406 -11.422 1 34.5 4 PRO B CA 1
ATOM 777 C C . PRO B 1 4 ? -3.422 7.992 -11.922 1 34.5 4 PRO B C 1
ATOM 779 O O . PRO B 1 4 ? -4.285 7.113 -11.859 1 34.5 4 PRO B O 1
ATOM 782 N N . ARG B 1 5 ? -2.553 7.789 -12.969 1 35.12 5 ARG B N 1
ATOM 783 C CA . ARG B 1 5 ? -1.826 6.746 -13.688 1 35.12 5 ARG B CA 1
ATOM 784 C C . ARG B 1 5 ? -1.37 5.645 -12.734 1 35.12 5 ARG B C 1
ATOM 786 O O . ARG B 1 5 ? -0.558 5.891 -11.836 1 35.12 5 ARG B O 1
ATOM 793 N N . VAL B 1 6 ? -2.109 4.809 -12.172 1 42.66 6 VAL B N 1
ATOM 794 C CA . VAL B 1 6 ? -1.875 3.584 -11.414 1 42.66 6 VAL B CA 1
ATOM 795 C C . VAL B 1 6 ? -0.53 2.979 -11.805 1 42.66 6 VAL B C 1
ATOM 797 O O . VAL B 1 6 ? -0.156 2.998 -12.984 1 42.66 6 VAL B O 1
ATOM 800 N N . GLY B 1 7 ? 0.468 2.973 -10.82 1 54.88 7 GLY B N 1
ATOM 801 C CA . GLY B 1 7 ? 1.812 2.426 -10.898 1 54.88 7 GLY B CA 1
ATOM 802 C C . GLY B 1 7 ? 1.922 1.25 -11.852 1 54.88 7 GLY B C 1
ATOM 803 O O . GLY B 1 7 ? 1.098 0.333 -11.812 1 54.88 7 GLY B O 1
ATOM 804 N N . GLY B 1 8 ? 2.217 1.597 -13.086 1 72.25 8 GLY B N 1
ATOM 805 C CA . GLY B 1 8 ? 2.371 0.708 -14.227 1 72.25 8 GLY B CA 1
ATOM 806 C C . GLY B 1 8 ? 3.105 -0.576 -13.883 1 72.25 8 GLY B C 1
ATOM 807 O O . GLY B 1 8 ? 4.215 -0.541 -13.344 1 72.25 8 GLY B O 1
ATOM 808 N N . ILE B 1 9 ? 2.402 -1.712 -13.688 1 85.25 9 ILE B N 1
ATOM 809 C CA . ILE B 1 9 ? 3.043 -3.014 -13.539 1 85.25 9 ILE B CA 1
ATOM 810 C C . ILE B 1 9 ? 3.664 -3.443 -14.867 1 85.25 9 ILE B C 1
ATOM 812 O O . ILE B 1 9 ? 3.328 -2.898 -15.922 1 85.25 9 ILE B O 1
ATOM 816 N N . SER B 1 10 ? 4.641 -4.238 -14.719 1 91.69 10 SER B N 1
ATOM 817 C CA . SER B 1 10 ? 5.254 -4.785 -15.93 1 91.69 10 SER B CA 1
ATOM 818 C C . SER B 1 10 ? 4.254 -5.613 -16.734 1 91.69 10 SER B C 1
ATOM 820 O O . SER B 1 10 ? 3.182 -5.957 -16.234 1 91.69 10 SER B O 1
ATOM 822 N N . THR B 1 11 ? 4.656 -5.859 -17.953 1 93.94 11 THR B N 1
ATOM 823 C CA . THR B 1 11 ? 3.881 -6.816 -18.734 1 93.94 11 THR B CA 1
ATOM 824 C C . THR B 1 11 ? 3.9 -8.188 -18.062 1 93.94 11 THR B C 1
ATOM 826 O O . THR B 1 11 ? 4.957 -8.672 -17.641 1 93.94 11 THR B O 1
ATOM 829 N N . PRO B 1 12 ? 2.732 -8.812 -18.016 1 96.62 12 PRO B N 1
ATOM 830 C CA . PRO B 1 12 ? 2.705 -10.148 -17.422 1 96.62 12 PRO B CA 1
ATOM 831 C C . PRO B 1 12 ? 3.572 -11.148 -18.188 1 96.62 12 PRO B C 1
ATOM 833 O O . PRO B 1 12 ? 3.627 -11.109 -19.422 1 96.62 12 PRO B O 1
ATOM 836 N N . ARG B 1 13 ? 4.184 -12.016 -17.453 1 97.88 13 ARG B N 1
ATOM 837 C CA . ARG B 1 13 ? 5.035 -13.062 -18 1 97.88 13 ARG B CA 1
ATOM 838 C C . ARG B 1 13 ? 4.727 -14.406 -17.359 1 97.88 13 ARG B C 1
ATOM 840 O O . ARG B 1 13 ? 4.039 -14.469 -16.328 1 97.88 13 ARG B O 1
ATOM 847 N N . LYS B 1 14 ? 5.293 -15.445 -17.938 1 98.25 14 LYS B N 1
ATOM 848 C CA . LYS B 1 14 ? 5.164 -16.766 -17.328 1 98.25 14 LYS B CA 1
ATOM 849 C C . LYS B 1 14 ? 5.918 -16.859 -16.016 1 98.25 14 LYS B C 1
ATOM 851 O O . LYS B 1 14 ? 7.027 -16.328 -15.891 1 98.25 14 LYS B O 1
ATOM 856 N N . ALA B 1 15 ? 5.344 -17.547 -15.117 1 98.5 15 ALA B N 1
ATOM 857 C CA . ALA B 1 15 ? 5.945 -17.703 -13.797 1 98.5 15 ALA B CA 1
ATOM 858 C C . ALA B 1 15 ? 7.203 -18.562 -13.859 1 98.5 15 ALA B C 1
ATOM 860 O O . ALA B 1 15 ? 7.289 -19.5 -14.664 1 98.5 15 ALA B O 1
ATOM 861 N N . THR B 1 16 ? 8.117 -18.25 -12.992 1 98.38 16 THR B N 1
ATOM 862 C CA . THR B 1 16 ? 9.336 -19.031 -12.797 1 98.38 16 THR B CA 1
ATOM 863 C C . THR B 1 16 ? 9.2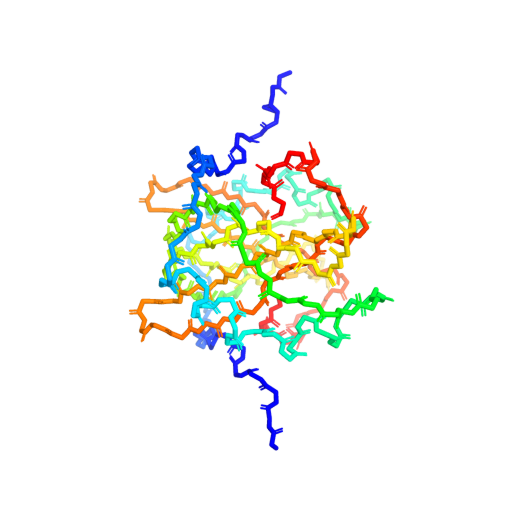73 -19.812 -11.484 1 98.38 16 THR B C 1
ATOM 865 O O . THR B 1 16 ? 8.414 -19.547 -10.641 1 98.38 16 THR B O 1
ATOM 868 N N . PRO B 1 17 ? 10.219 -20.688 -11.297 1 98.19 17 PRO B N 1
ATOM 869 C CA . PRO B 1 17 ? 10.281 -21.391 -10.008 1 98.19 17 PRO B CA 1
ATOM 870 C C . PRO B 1 17 ? 10.508 -20.438 -8.836 1 98.19 17 PRO B C 1
ATOM 872 O O . PRO B 1 17 ? 9.984 -20.672 -7.742 1 98.19 17 PRO B O 1
ATOM 875 N N . ASP B 1 18 ? 11.25 -19.422 -9.078 1 97.44 18 ASP B N 1
ATOM 876 C CA . ASP B 1 18 ? 11.461 -18.438 -8.016 1 97.44 18 ASP B CA 1
ATOM 877 C C . ASP B 1 18 ? 10.164 -17.734 -7.652 1 97.44 18 ASP B C 1
ATOM 879 O O . ASP B 1 18 ? 9.906 -17.469 -6.477 1 97.44 18 ASP B O 1
ATOM 883 N N . ASP B 1 19 ? 9.359 -17.391 -8.641 1 98.12 19 ASP B N 1
ATOM 884 C CA . ASP B 1 19 ? 8.047 -16.812 -8.375 1 98.12 19 ASP B CA 1
ATOM 885 C C . ASP B 1 19 ? 7.207 -17.75 -7.504 1 98.12 19 ASP B C 1
ATOM 887 O O . ASP B 1 19 ? 6.527 -17.297 -6.578 1 98.12 19 ASP B O 1
ATOM 891 N N . GLN B 1 20 ? 7.223 -18.984 -7.855 1 98.69 20 GLN B N 1
ATOM 892 C CA . GLN B 1 20 ? 6.469 -19.984 -7.102 1 98.69 20 GLN B CA 1
ATOM 893 C C . GLN B 1 20 ? 6.898 -20.016 -5.641 1 98.69 20 GLN B C 1
ATOM 895 O O . GLN B 1 20 ? 6.059 -20.078 -4.742 1 98.69 20 GLN B O 1
ATOM 900 N N . LYS B 1 21 ? 8.188 -19.938 -5.41 1 98.19 21 LYS B N 1
ATOM 901 C CA . LYS B 1 21 ? 8.703 -19.938 -4.043 1 98.19 21 LYS B CA 1
ATOM 902 C C . LYS B 1 21 ? 8.195 -18.734 -3.262 1 98.19 21 LYS B C 1
ATOM 904 O O . LYS B 1 21 ? 7.84 -18.844 -2.088 1 98.19 21 LYS B O 1
ATOM 909 N N . ILE B 1 22 ? 8.172 -17.625 -3.877 1 98.06 22 ILE B N 1
ATOM 910 C CA . ILE B 1 22 ? 7.676 -16.422 -3.238 1 98.06 22 ILE B CA 1
ATOM 911 C C . ILE B 1 22 ? 6.211 -16.594 -2.85 1 98.06 22 ILE B C 1
ATOM 913 O O . ILE B 1 22 ? 5.824 -16.328 -1.711 1 98.06 22 ILE B O 1
ATOM 917 N N . ALA B 1 23 ? 5.422 -17.078 -3.746 1 98.44 23 ALA B N 1
ATOM 918 C CA . ALA B 1 23 ? 3.99 -17.25 -3.51 1 98.44 23 ALA B CA 1
ATOM 919 C C . ALA B 1 23 ? 3.742 -18.234 -2.371 1 98.44 23 ALA B C 1
ATOM 921 O O . ALA B 1 23 ? 2.836 -18.047 -1.559 1 98.44 23 ALA B O 1
ATOM 922 N N . GLU B 1 24 ? 4.551 -19.219 -2.32 1 98.25 24 GLU B N 1
ATOM 923 C CA . GLU B 1 24 ? 4.355 -20.266 -1.316 1 98.25 24 GLU B CA 1
ATOM 924 C C . GLU B 1 24 ? 4.574 -19.719 0.092 1 98.25 24 GLU B C 1
ATOM 926 O O . GLU B 1 24 ? 4 -20.234 1.057 1 98.25 24 GLU B O 1
ATOM 931 N N . GLN B 1 25 ? 5.363 -18.703 0.214 1 97.88 25 GLN B N 1
ATOM 932 C CA . GLN B 1 25 ? 5.629 -18.109 1.521 1 97.88 25 GLN B CA 1
ATOM 933 C C . GLN B 1 25 ? 4.379 -17.453 2.088 1 97.88 25 GLN B C 1
ATOM 935 O O . GLN B 1 25 ? 4.285 -17.219 3.297 1 97.88 25 GLN B O 1
ATOM 940 N N . VAL B 1 26 ? 3.439 -17.156 1.237 1 98.06 26 VAL B N 1
ATOM 941 C CA . VAL B 1 26 ? 2.256 -16.453 1.732 1 98.06 26 VAL B CA 1
ATOM 942 C C . VAL B 1 26 ? 1.028 -17.359 1.575 1 98.06 26 VAL B C 1
ATOM 944 O O . VAL B 1 26 ? -0.106 -16.891 1.729 1 98.06 26 VAL B O 1
ATOM 947 N N . GLN B 1 27 ? 1.204 -18.609 1.255 1 97.75 27 GLN B N 1
ATOM 948 C CA . GLN B 1 27 ? 0.082 -19.5 0.983 1 97.75 27 GLN B CA 1
ATOM 949 C C . GLN B 1 27 ? -0.85 -19.594 2.188 1 97.75 27 GLN B C 1
ATOM 951 O O . GLN B 1 27 ? -2.074 -19.594 2.033 1 97.75 27 GLN B O 1
ATOM 956 N N . ALA B 1 28 ? -0.316 -19.703 3.393 1 96.5 28 ALA B N 1
ATOM 957 C CA . ALA B 1 28 ? -1.135 -19.797 4.598 1 96.5 28 ALA B CA 1
ATOM 958 C C . ALA B 1 28 ? -1.997 -18.562 4.773 1 96.5 28 ALA B C 1
ATOM 960 O O . ALA B 1 28 ? -3.176 -18.656 5.125 1 96.5 28 ALA B O 1
ATOM 961 N N . GLU B 1 29 ? -1.374 -17.438 4.57 1 96.38 29 GLU B N 1
ATOM 962 C CA . GLU B 1 29 ? -2.121 -16.188 4.668 1 96.38 29 GLU B CA 1
ATOM 963 C C . GLU B 1 29 ? -3.229 -16.125 3.619 1 96.38 29 GLU B C 1
ATOM 965 O O . GLU B 1 29 ? -4.328 -15.641 3.898 1 96.38 29 GLU B O 1
ATOM 970 N N . VAL B 1 30 ? -2.98 -16.625 2.416 1 97.31 30 VAL B N 1
ATOM 971 C CA . VAL B 1 30 ? -3.967 -16.625 1.342 1 97.31 30 VAL B CA 1
ATOM 972 C C . VAL B 1 30 ? -5.164 -17.484 1.744 1 97.31 30 VAL B C 1
ATOM 974 O O . VAL B 1 30 ? -6.312 -17.062 1.587 1 97.3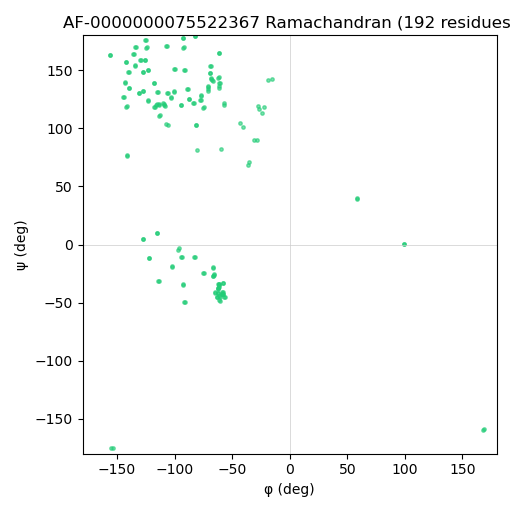1 30 VAL B O 1
ATOM 977 N N . LYS B 1 31 ? -4.934 -18.609 2.273 1 95.62 31 LYS B N 1
ATOM 978 C CA . LYS B 1 31 ? -5.996 -19.516 2.691 1 95.62 31 LYS B CA 1
ATOM 979 C C . LYS B 1 31 ? -6.871 -18.875 3.77 1 95.62 31 LYS B C 1
ATOM 981 O O . LYS B 1 31 ? -8.086 -19.094 3.801 1 95.62 31 LYS B O 1
ATOM 986 N N . ALA B 1 32 ? -6.266 -18.094 4.574 1 94.88 32 ALA B N 1
ATOM 987 C CA . ALA B 1 32 ? -6.996 -17.438 5.656 1 94.88 32 ALA B CA 1
ATOM 988 C C . ALA B 1 32 ? -7.852 -16.297 5.121 1 94.88 32 ALA B C 1
ATOM 990 O O . ALA B 1 32 ? -8.891 -15.961 5.703 1 94.88 32 ALA B O 1
ATOM 991 N N . LYS B 1 33 ? -7.508 -15.742 4.023 1 93.38 33 LYS B N 1
ATOM 992 C CA . LYS B 1 33 ? -8.156 -14.531 3.551 1 93.38 33 LYS B CA 1
ATOM 993 C C . LYS B 1 33 ? -9.156 -14.836 2.438 1 93.38 33 LYS B C 1
ATOM 995 O O . LYS B 1 33 ? -10.008 -14.008 2.107 1 93.38 33 LYS B O 1
ATOM 1000 N N . THR B 1 34 ? -8.984 -15.945 1.895 1 91.94 34 THR B N 1
ATOM 1001 C CA . THR B 1 34 ? -9.859 -16.266 0.775 1 91.94 34 THR B CA 1
ATOM 1002 C C . THR B 1 34 ? -10.984 -17.203 1.221 1 91.94 34 THR B C 1
ATOM 1004 O O . THR B 1 34 ? -10.812 -18 2.145 1 91.94 34 THR B O 1
ATOM 1007 N N . ASN B 1 35 ? -12.109 -17.047 0.499 1 85.62 35 ASN B N 1
ATOM 1008 C CA . ASN B 1 35 ? -13.258 -17.891 0.769 1 85.62 35 ASN B CA 1
ATOM 1009 C C . ASN B 1 35 ? -13.312 -19.078 -0.191 1 85.62 35 ASN B C 1
ATOM 1011 O O . ASN B 1 35 ? -14.188 -19.953 -0.068 1 85.62 35 ASN B O 1
ATOM 1015 N N . GLN B 1 36 ? -12.477 -19.109 -1.06 1 89 36 GLN B N 1
ATOM 1016 C CA . GLN B 1 36 ? -12.477 -20.188 -2.055 1 89 36 GLN B CA 1
ATOM 1017 C C . GLN B 1 36 ? -11.609 -21.359 -1.602 1 89 36 GLN B C 1
ATOM 1019 O O . GLN B 1 36 ? -10.625 -21.172 -0.888 1 89 36 GLN B O 1
ATOM 1024 N N . LYS B 1 37 ? -12.031 -22.562 -2.076 1 91.31 37 LYS B N 1
ATOM 1025 C CA . LYS B 1 37 ? -11.234 -23.75 -1.8 1 91.31 37 LYS B CA 1
ATOM 1026 C C . LYS B 1 37 ? -9.938 -23.734 -2.598 1 91.31 37 LYS B C 1
ATOM 1028 O O . LYS B 1 37 ? -9.938 -23.469 -3.801 1 91.31 37 LYS B O 1
ATOM 1033 N N . ILE B 1 38 ? -8.898 -24.031 -1.92 1 95.38 38 ILE B N 1
ATOM 1034 C CA . ILE B 1 38 ? -7.59 -24.078 -2.559 1 95.38 38 ILE B CA 1
ATOM 1035 C C . ILE B 1 38 ? -7.137 -25.531 -2.691 1 95.38 38 ILE B C 1
ATOM 1037 O O . ILE B 1 38 ? -6.691 -26.141 -1.717 1 95.38 38 ILE B O 1
ATOM 1041 N N . GLU B 1 39 ? -7.211 -26.109 -3.836 1 96.62 39 GLU B N 1
ATOM 1042 C CA . GLU B 1 39 ? -6.812 -27.484 -4.109 1 96.62 39 GLU B CA 1
ATOM 1043 C C . GLU B 1 39 ? -5.363 -27.562 -4.59 1 96.62 39 GLU B C 1
ATOM 1045 O O . GLU B 1 39 ? -4.688 -28.562 -4.387 1 96.62 39 GLU B O 1
ATOM 1050 N N . THR B 1 40 ? -5.027 -26.578 -5.285 1 97.62 40 THR B N 1
ATOM 1051 C CA . THR B 1 40 ? -3.666 -26.391 -5.77 1 97.62 40 THR B CA 1
ATOM 1052 C C . THR B 1 40 ? -3.23 -24.938 -5.586 1 97.62 40 THR B C 1
ATOM 1054 O O . THR B 1 40 ? -4.059 -24.062 -5.316 1 97.62 40 THR B O 1
ATOM 1057 N N . PHE B 1 41 ? -1.952 -24.719 -5.668 1 98.44 41 PHE B N 1
ATOM 1058 C CA . PHE B 1 41 ? -1.394 -23.375 -5.523 1 98.44 41 PHE B CA 1
ATOM 1059 C C . PHE B 1 41 ? -0.239 -23.156 -6.496 1 98.44 41 PHE B C 1
ATOM 1061 O O . PHE B 1 41 ? 0.926 -23.156 -6.094 1 98.44 41 PHE B O 1
ATOM 1068 N N . GLU B 1 42 ? -0.616 -22.938 -7.77 1 98.69 42 GLU B N 1
ATOM 1069 C CA . GLU B 1 42 ? 0.356 -22.875 -8.859 1 98.69 42 GLU B CA 1
ATOM 1070 C C . GLU B 1 42 ? 0.356 -21.484 -9.508 1 98.69 42 GLU B C 1
ATOM 1072 O O . GLU B 1 42 ? -0.639 -21.078 -10.109 1 98.69 42 GLU B O 1
ATOM 1077 N N . VAL B 1 43 ? 1.461 -20.828 -9.438 1 98.81 43 VAL B N 1
ATOM 1078 C CA . VAL B 1 43 ? 1.572 -19.531 -10.078 1 98.81 43 VAL B CA 1
ATOM 1079 C C . VAL B 1 43 ? 1.742 -19.703 -11.586 1 98.81 43 VAL B C 1
ATOM 1081 O O . VAL B 1 43 ? 2.646 -20.406 -12.031 1 98.81 43 VAL B O 1
ATOM 1084 N N . VAL B 1 44 ? 0.902 -19.016 -12.312 1 98.56 44 VAL B N 1
ATOM 1085 C CA . VAL B 1 44 ? 0.971 -19.25 -13.75 1 98.56 44 VAL B CA 1
ATOM 1086 C C . VAL B 1 44 ? 1.456 -17.984 -14.461 1 98.56 44 VAL B C 1
ATOM 1088 O O . VAL B 1 44 ? 2.074 -18.078 -15.523 1 98.56 44 VAL B O 1
ATOM 1091 N N . GLU B 1 45 ? 1.146 -16.875 -13.953 1 98.62 45 GLU B N 1
ATOM 1092 C CA . GLU B 1 45 ? 1.522 -15.594 -14.531 1 98.62 45 GLU B CA 1
ATOM 1093 C C . GLU B 1 45 ? 1.919 -14.594 -13.453 1 98.62 45 GLU B C 1
ATOM 1095 O O . GLU B 1 45 ? 1.351 -14.594 -12.359 1 98.62 45 GLU B O 1
ATOM 1100 N N . VAL B 1 46 ? 2.891 -13.688 -13.867 1 98.44 46 VAL B N 1
ATOM 1101 C CA . VAL B 1 46 ? 3.389 -12.727 -12.891 1 98.44 46 VAL B CA 1
ATOM 1102 C C . VAL B 1 46 ? 3.643 -11.383 -13.57 1 98.44 46 VAL B C 1
ATOM 1104 O O . VAL B 1 46 ? 4.156 -11.336 -14.688 1 98.44 46 VAL B O 1
ATOM 1107 N N . ALA B 1 47 ? 3.309 -10.352 -12.914 1 97.5 47 ALA B N 1
ATOM 1108 C CA . ALA B 1 47 ? 3.76 -8.992 -13.195 1 97.5 47 ALA B CA 1
ATOM 1109 C C . ALA B 1 47 ? 4.344 -8.336 -11.945 1 97.5 47 ALA B C 1
ATOM 1111 O O . ALA B 1 47 ? 3.943 -8.664 -10.828 1 97.5 47 ALA B O 1
ATOM 1112 N N . THR B 1 48 ? 5.301 -7.477 -12.141 1 96.38 48 THR B N 1
ATOM 1113 C CA . THR B 1 48 ? 5.961 -6.895 -10.977 1 96.38 48 THR B CA 1
ATOM 1114 C C . THR B 1 48 ? 5.926 -5.371 -11.039 1 96.38 48 THR B C 1
ATOM 1116 O O . THR B 1 48 ? 5.719 -4.793 -12.109 1 96.38 48 THR B O 1
ATOM 1119 N N . GLN B 1 49 ? 6.074 -4.781 -9.906 1 92.25 49 GLN B N 1
ATOM 1120 C CA . GLN B 1 49 ? 6.199 -3.336 -9.75 1 92.25 49 GLN B CA 1
ATOM 1121 C C . GLN B 1 49 ? 7.215 -2.99 -8.664 1 92.25 49 GLN B C 1
ATOM 1123 O O . GLN B 1 49 ? 7.059 -3.395 -7.512 1 92.25 49 GLN B O 1
ATOM 1128 N N . VAL B 1 50 ? 8.227 -2.273 -9.164 1 90.5 50 VAL B N 1
ATOM 1129 C CA . VAL B 1 50 ? 9.164 -1.748 -8.18 1 90.5 50 VAL B CA 1
ATOM 1130 C C . VAL B 1 50 ? 8.539 -0.562 -7.449 1 90.5 50 VAL B C 1
ATOM 1132 O O . VAL B 1 50 ? 8.125 0.412 -8.078 1 90.5 50 VAL B O 1
ATOM 1135 N N . VAL B 1 51 ? 8.391 -0.782 -6.176 1 88.5 51 VAL B N 1
ATOM 1136 C CA . VAL B 1 51 ? 7.879 0.298 -5.34 1 88.5 51 VAL B CA 1
ATOM 1137 C C . VAL B 1 51 ? 9 0.841 -4.457 1 88.5 51 VAL B C 1
ATOM 1139 O O . VAL B 1 51 ? 9.648 0.083 -3.732 1 88.5 51 VAL B O 1
ATOM 1142 N N . ALA B 1 52 ? 9.312 2.113 -4.61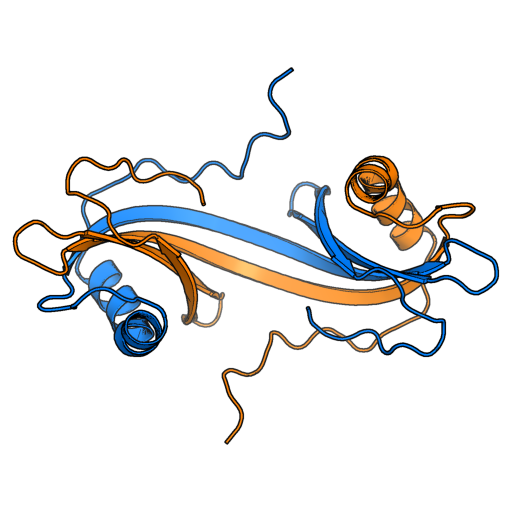3 1 90.88 52 ALA B N 1
ATOM 1143 C CA . ALA B 1 52 ? 10.336 2.789 -3.82 1 90.88 52 ALA B CA 1
ATOM 1144 C C . ALA B 1 52 ? 9.945 4.234 -3.531 1 90.88 52 ALA B C 1
ATOM 1146 O O . ALA B 1 52 ? 9.609 4.988 -4.449 1 90.88 52 ALA B O 1
ATOM 1147 N N . GLY B 1 53 ? 9.961 4.609 -2.229 1 93.62 53 GLY B N 1
ATOM 1148 C CA . GLY B 1 53 ? 9.594 5.953 -1.802 1 93.62 53 GLY B CA 1
ATOM 1149 C C . GLY B 1 53 ? 9.43 6.074 -0.299 1 93.62 53 GLY B C 1
ATOM 1150 O O . GLY B 1 53 ? 10.094 5.371 0.465 1 93.62 53 GLY B O 1
ATOM 1151 N N . THR B 1 54 ? 8.695 7.098 0.079 1 94.31 54 THR B N 1
ATOM 1152 C CA . THR B 1 54 ? 8.469 7.359 1.495 1 94.31 54 THR B CA 1
ATOM 1153 C C . THR B 1 54 ? 6.984 7.586 1.769 1 94.31 54 THR B C 1
ATOM 1155 O O . THR B 1 54 ? 6.32 8.336 1.046 1 94.31 54 THR B O 1
ATOM 1158 N N . ASN B 1 55 ? 6.555 6.875 2.752 1 95.5 55 ASN B N 1
ATOM 1159 C CA . ASN B 1 55 ? 5.254 7.211 3.322 1 95.5 55 ASN B CA 1
ATOM 1160 C C . ASN B 1 55 ? 5.383 8.25 4.434 1 95.5 55 ASN B C 1
ATOM 1162 O O . ASN B 1 55 ? 6.227 8.117 5.32 1 95.5 55 ASN B O 1
ATOM 1166 N N . TYR B 1 56 ? 4.527 9.219 4.355 1 97.5 56 TYR B N 1
ATOM 1167 C CA . TYR B 1 56 ? 4.375 10.195 5.426 1 97.5 56 TYR B CA 1
ATOM 1168 C C . TYR B 1 56 ? 3.055 10 6.16 1 97.5 56 TYR B C 1
ATOM 1170 O O . TYR B 1 56 ? 1.981 10.094 5.559 1 97.5 56 TYR B O 1
ATOM 1178 N N . PHE B 1 57 ? 3.15 9.758 7.457 1 97.94 57 PHE B N 1
ATOM 1179 C CA . PHE B 1 57 ? 1.993 9.805 8.344 1 97.94 57 PHE B CA 1
ATOM 1180 C C . PHE B 1 57 ? 1.869 11.172 9 1 97.94 57 PHE B C 1
ATOM 1182 O O . PHE B 1 57 ? 2.756 11.594 9.75 1 97.94 57 PHE B O 1
ATOM 1189 N N . MET B 1 58 ? 0.739 11.742 8.703 1 98.69 58 MET B N 1
ATOM 1190 C CA . MET B 1 58 ? 0.64 13.141 9.133 1 98.69 58 MET B CA 1
ATOM 1191 C C . MET B 1 58 ? -0.624 13.367 9.953 1 98.69 58 MET B C 1
ATOM 1193 O O . MET B 1 58 ? -1.706 12.922 9.57 1 98.69 58 MET B O 1
ATOM 1197 N N . LYS B 1 59 ? -0.451 14.023 11.078 1 98.62 59 LYS B N 1
ATOM 1198 C CA . LYS B 1 59 ? -1.579 14.609 11.797 1 98.62 59 LYS B CA 1
ATOM 1199 C C . LYS B 1 59 ? -1.885 16.016 11.297 1 98.62 59 LYS B C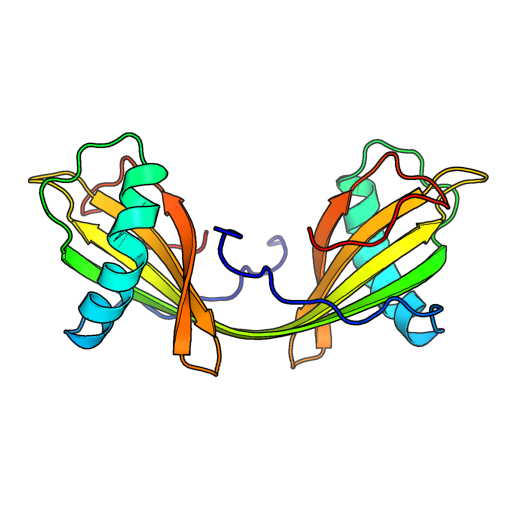 1
ATOM 1201 O O . LYS B 1 59 ? -1.013 16.891 11.312 1 98.62 59 LYS B O 1
ATOM 1206 N N . VAL B 1 60 ? -3.117 16.203 10.906 1 98.69 60 VAL B N 1
ATOM 1207 C CA . VAL B 1 60 ? -3.492 17.453 10.258 1 98.69 60 VAL B CA 1
ATOM 1208 C C . VAL B 1 60 ? -4.633 18.125 11.023 1 98.69 60 VAL B C 1
ATOM 1210 O O . VAL B 1 60 ? -5.672 17.5 11.266 1 98.69 60 VAL B O 1
ATOM 1213 N N . LYS B 1 61 ? -4.418 19.312 11.414 1 98.44 61 LYS B N 1
ATOM 1214 C CA . LYS B 1 61 ? -5.48 20.125 12 1 98.44 61 LYS B CA 1
ATOM 1215 C C . LYS B 1 61 ? -6.41 20.672 10.922 1 98.44 61 LYS B C 1
ATOM 1217 O O . LYS B 1 61 ? -5.965 21.375 10.016 1 98.44 61 LYS B O 1
ATOM 1222 N N . VAL B 1 62 ? -7.688 20.375 11.094 1 98.06 62 VAL B N 1
ATOM 1223 C CA . VAL B 1 62 ? -8.602 20.766 10.031 1 98.06 62 VAL B CA 1
ATOM 1224 C C . VAL B 1 62 ? -9.688 21.672 10.594 1 98.06 62 VAL B C 1
ATOM 1226 O O . VAL B 1 62 ? -10.508 22.219 9.844 1 98.06 62 VAL B O 1
ATOM 1229 N N . GLY B 1 63 ? -9.781 21.75 11.797 1 96.44 63 GLY B N 1
ATOM 1230 C CA . GLY B 1 63 ? -10.68 22.641 12.523 1 96.44 63 GLY B CA 1
ATOM 1231 C C . GLY B 1 63 ? -10.18 23 13.906 1 96.44 63 GLY B C 1
ATOM 1232 O O . GLY B 1 63 ? -9.062 22.625 14.281 1 96.44 63 GLY B O 1
ATOM 1233 N N . SER B 1 64 ? -11.023 23.703 14.602 1 95.38 64 SER B N 1
ATOM 1234 C CA . SER B 1 64 ? -10.617 24.156 15.922 1 95.38 64 SER B CA 1
ATOM 1235 C C . SER B 1 64 ? -10.25 22.984 16.828 1 95.38 64 SER B C 1
ATOM 1237 O O . SER B 1 64 ? -9.234 23.031 17.516 1 95.38 64 SER B O 1
ATOM 1239 N N . THR B 1 65 ? -10.984 21.938 16.781 1 95.25 65 THR B N 1
ATOM 1240 C CA . THR B 1 65 ? -10.695 20.766 17.594 1 95.25 65 THR B CA 1
ATOM 1241 C C . THR B 1 65 ? -10.633 19.516 16.75 1 95.25 65 THR B C 1
ATOM 1243 O O . THR B 1 65 ? -10.5 18.406 17.266 1 95.25 65 THR B O 1
ATOM 1246 N N . ASP B 1 66 ? -10.75 19.703 15.469 1 96.44 66 ASP B N 1
ATOM 1247 C CA . ASP B 1 66 ? -10.875 18.562 14.555 1 96.44 66 ASP B CA 1
ATOM 1248 C C . ASP B 1 66 ? -9.539 18.266 13.875 1 96.44 66 ASP B C 1
ATOM 1250 O O . ASP B 1 66 ? -8.867 19.172 13.383 1 96.44 66 ASP B O 1
ATOM 1254 N N . TYR B 1 67 ? -9.234 17.031 13.922 1 97.94 67 TYR B N 1
ATOM 1255 C CA . TYR B 1 67 ? -8.016 16.547 13.266 1 97.94 67 TYR B CA 1
ATOM 1256 C C . TYR B 1 67 ? -8.32 15.344 12.375 1 97.94 67 TYR B C 1
ATOM 1258 O O . TYR B 1 67 ? -9.32 14.656 12.57 1 97.94 67 TYR B O 1
ATOM 1266 N N . ILE B 1 68 ? -7.445 15.086 11.422 1 98.06 68 ILE B N 1
ATOM 1267 C CA . ILE B 1 68 ? -7.422 13.875 10.617 1 98.06 68 ILE B CA 1
ATOM 1268 C C . ILE B 1 68 ? -5.996 13.344 10.523 1 98.06 68 ILE B C 1
ATOM 1270 O O . ILE B 1 68 ? -5.035 14.078 10.75 1 98.06 68 ILE B O 1
ATOM 1274 N N . HIS B 1 69 ? -5.828 12.125 10.312 1 98.31 69 HIS B N 1
ATOM 1275 C CA . HIS B 1 69 ? -4.551 11.523 9.945 1 98.31 69 HIS B CA 1
ATOM 1276 C C . HIS B 1 69 ? -4.535 11.109 8.477 1 98.31 69 HIS B C 1
ATOM 1278 O O . HIS B 1 69 ? -5.457 10.438 8.008 1 98.31 69 HIS B O 1
ATOM 1284 N N . ILE B 1 70 ? -3.463 11.531 7.789 1 98.12 70 ILE B N 1
ATOM 1285 C CA . ILE B 1 70 ? -3.359 11.141 6.391 1 98.12 70 ILE B CA 1
ATOM 1286 C C . ILE B 1 70 ? -2.045 10.398 6.156 1 98.12 70 ILE B C 1
ATOM 1288 O O . ILE B 1 70 ? -1.048 10.664 6.832 1 98.12 70 ILE B O 1
ATOM 1292 N N . ARG B 1 71 ? -2.102 9.555 5.25 1 97.12 71 ARG B N 1
ATOM 1293 C CA . ARG B 1 71 ? -0.899 8.898 4.738 1 97.12 71 ARG B CA 1
ATOM 1294 C C . ARG B 1 71 ? -0.626 9.305 3.295 1 97.12 71 ARG B C 1
ATOM 1296 O O . ARG B 1 71 ? -1.467 9.102 2.416 1 97.12 71 ARG B O 1
ATOM 1303 N N . VAL B 1 72 ? 0.495 9.867 3.133 1 98.06 72 VAL B N 1
ATOM 1304 C CA . VAL B 1 72 ? 0.907 10.383 1.831 1 98.06 72 VAL B CA 1
ATOM 1305 C C . VAL B 1 72 ? 2.113 9.594 1.323 1 98.06 72 VAL B C 1
ATOM 1307 O O . VAL B 1 72 ? 3.09 9.406 2.051 1 98.06 72 VAL B O 1
ATOM 1310 N N . TYR B 1 73 ? 2.061 9.148 0.081 1 95.5 73 TYR B N 1
ATOM 1311 C CA . TYR B 1 73 ? 3.174 8.438 -0.541 1 95.5 73 TYR B CA 1
ATOM 1312 C C . TYR B 1 73 ? 3.926 9.344 -1.508 1 95.5 73 TYR B C 1
ATOM 1314 O O . TYR B 1 73 ? 3.316 9.992 -2.365 1 95.5 73 TYR B O 1
ATOM 1322 N N . GLN B 1 74 ? 5.195 9.414 -1.279 1 96.12 74 GLN B N 1
ATOM 1323 C CA . GLN B 1 74 ? 6.074 10.094 -2.227 1 96.12 74 GLN B CA 1
ATOM 1324 C C . GLN B 1 74 ? 7.062 9.117 -2.857 1 96.12 74 GLN B C 1
ATOM 1326 O O . GLN B 1 74 ? 7.883 8.516 -2.158 1 96.12 74 GLN B O 1
ATOM 1331 N N . ASP B 1 75 ? 6.977 9.039 -4.176 1 92.06 75 ASP B N 1
ATOM 1332 C CA . ASP B 1 75 ? 7.883 8.109 -4.84 1 92.06 75 ASP B CA 1
ATOM 1333 C C . ASP B 1 75 ? 9.258 8.742 -5.051 1 92.06 75 A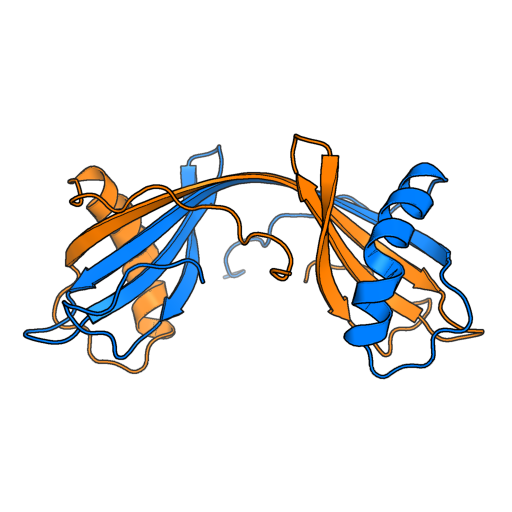SP B C 1
ATOM 1335 O O . ASP B 1 75 ? 9.484 9.891 -4.656 1 92.06 75 ASP B O 1
ATOM 1339 N N . LEU B 1 76 ? 10.18 8.031 -5.621 1 88.62 76 LEU B N 1
ATOM 1340 C CA . LEU B 1 76 ? 11.57 8.461 -5.773 1 88.62 76 LEU B CA 1
ATOM 1341 C C . LEU B 1 76 ? 11.664 9.664 -6.707 1 88.62 76 LEU B C 1
ATOM 1343 O O . LEU B 1 76 ? 12.633 10.43 -6.645 1 88.62 76 LEU B O 1
ATOM 1347 N N . SER B 1 77 ? 10.719 9.82 -7.59 1 90.19 77 SER B N 1
ATOM 1348 C CA . SER B 1 77 ? 10.719 10.945 -8.516 1 90.19 77 SER B CA 1
ATOM 1349 C C . SER B 1 77 ? 10.125 12.195 -7.871 1 90.19 77 SER B C 1
ATOM 1351 O O . SER B 1 77 ? 10.102 13.266 -8.484 1 90.19 77 SER B O 1
ATOM 1353 N N . GLY B 1 78 ? 9.516 12.07 -6.707 1 92.31 78 GLY B N 1
ATOM 1354 C CA . GLY B 1 78 ? 8.953 13.203 -5.992 1 92.31 78 GLY B CA 1
ATOM 1355 C C . GLY B 1 78 ? 7.457 13.344 -6.188 1 92.31 78 GLY B C 1
ATOM 1356 O O . GLY B 1 78 ? 6.848 14.289 -5.68 1 92.31 78 GLY B O 1
ATOM 1357 N N . THR B 1 79 ? 6.922 12.414 -6.957 1 94 79 THR B N 1
ATOM 1358 C CA . THR B 1 79 ? 5.477 12.445 -7.148 1 94 79 THR B CA 1
ATOM 1359 C C . THR B 1 79 ? 4.754 12.023 -5.875 1 94 79 THR B C 1
ATOM 1361 O O . THR B 1 79 ? 5.117 11.031 -5.242 1 94 79 THR B O 1
ATOM 1364 N N . VAL B 1 80 ? 3.662 12.812 -5.543 1 96.19 80 VAL B N 1
ATOM 1365 C CA . VAL B 1 80 ? 2.975 12.609 -4.273 1 96.19 80 VAL B CA 1
ATOM 1366 C C . VAL B 1 80 ? 1.526 12.195 -4.531 1 96.19 80 VAL B C 1
ATOM 1368 O O . VAL B 1 80 ? 0.895 12.68 -5.473 1 96.19 80 VAL B O 1
ATOM 1371 N N . SER B 1 81 ? 1.087 11.258 -3.754 1 95.38 81 SER B N 1
ATOM 1372 C CA . SER B 1 81 ? -0.314 10.852 -3.818 1 95.38 81 SER B CA 1
ATOM 1373 C C . SER B 1 81 ? -0.859 10.523 -2.432 1 95.38 81 SER B C 1
ATOM 1375 O O . SER B 1 81 ? -0.096 10.203 -1.518 1 95.38 81 SER B O 1
ATOM 1377 N N . LEU B 1 82 ? -2.166 10.609 -2.293 1 97.12 82 LEU B N 1
ATOM 1378 C CA . LEU B 1 82 ? -2.828 10.266 -1.04 1 97.12 82 LEU B CA 1
ATOM 1379 C C . LEU B 1 82 ? -3.07 8.766 -0.948 1 97.12 82 LEU B C 1
ATOM 1381 O O . LEU B 1 82 ? -3.654 8.172 -1.856 1 97.12 82 LEU B O 1
ATOM 1385 N N . SER B 1 83 ? -2.555 8.156 0.064 1 93.25 83 SER B N 1
ATOM 1386 C CA . SER B 1 83 ? -2.73 6.723 0.242 1 93.25 83 SER B CA 1
ATOM 1387 C C . SER B 1 83 ? -3.963 6.418 1.085 1 93.25 83 SER B C 1
ATOM 1389 O O . SER B 1 83 ? -4.734 5.512 0.759 1 93.25 83 SER B O 1
ATOM 1391 N N . ASP B 1 84 ? -4.133 7.047 2.211 1 93.44 84 ASP B N 1
A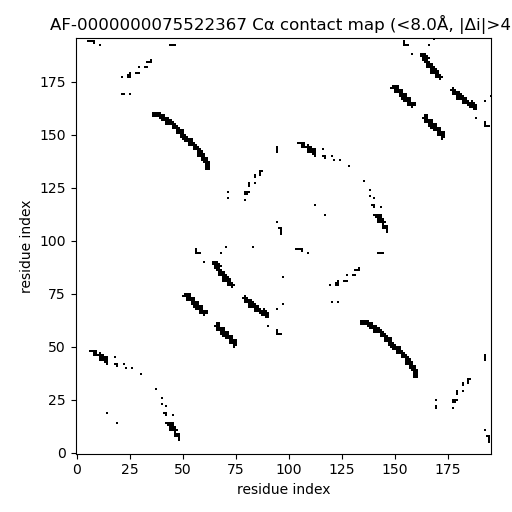TOM 1392 C CA . ASP B 1 84 ? -5.242 6.766 3.115 1 93.44 84 ASP B CA 1
ATOM 1393 C C . ASP B 1 84 ? -5.543 7.965 4.008 1 93.44 84 ASP B C 1
ATOM 1395 O O . ASP B 1 84 ? -4.719 8.875 4.133 1 93.44 84 ASP B O 1
ATOM 1399 N N . VAL B 1 85 ? -6.82 7.875 4.613 1 96.69 85 VAL B N 1
ATOM 1400 C CA . VAL B 1 85 ? -7.246 8.938 5.516 1 96.69 85 VAL B CA 1
ATOM 1401 C C . VAL B 1 85 ? -7.98 8.336 6.711 1 96.69 85 VAL B C 1
ATOM 1403 O O . VAL B 1 85 ? -8.805 7.43 6.555 1 96.69 85 VAL B O 1
ATOM 1406 N N . LYS B 1 86 ? -7.652 8.805 7.867 1 95.69 86 LYS B N 1
ATOM 1407 C CA . LYS B 1 86 ? -8.438 8.57 9.078 1 95.69 86 LYS B CA 1
ATOM 1408 C C . LYS B 1 86 ? -9.062 9.867 9.586 1 95.69 86 LYS B C 1
ATOM 1410 O O . LYS B 1 86 ? -8.375 10.719 10.148 1 95.69 86 LYS B O 1
ATOM 1415 N N . ASP B 1 87 ? -10.352 9.875 9.453 1 94.81 87 ASP B N 1
ATOM 1416 C CA . ASP B 1 87 ? -11.047 11.086 9.883 1 94.81 87 ASP B CA 1
ATOM 1417 C C . ASP B 1 87 ? -11.5 10.969 11.336 1 94.81 87 ASP B C 1
ATOM 1419 O O . ASP B 1 87 ? -11.148 10.008 12.023 1 94.81 87 ASP B O 1
ATOM 1423 N N . CYS B 1 88 ? -12.086 12 11.82 1 93.81 88 CYS B N 1
ATOM 1424 C CA . CYS B 1 88 ? -12.672 12.102 13.156 1 93.81 88 CYS B CA 1
ATOM 1425 C C . CYS B 1 88 ? -11.625 11.828 14.227 1 93.81 88 CYS B C 1
ATOM 1427 O O . CYS B 1 88 ? -11.875 11.078 15.172 1 93.81 88 CYS B O 1
ATOM 1429 N N . GLN B 1 89 ? -10.445 12.344 13.984 1 95.81 89 GLN B N 1
ATOM 1430 C CA . GLN B 1 89 ? -9.375 12.297 14.984 1 95.81 89 GLN B CA 1
ATOM 1431 C C . GLN B 1 89 ? -9.383 13.555 15.852 1 95.81 89 GLN B C 1
ATOM 1433 O O . GLN B 1 89 ? -10.117 14.508 15.57 1 95.81 89 GLN B O 1
ATOM 1438 N N . THR B 1 90 ? -8.562 13.492 16.922 1 96.31 90 THR B N 1
ATOM 1439 C CA . THR B 1 90 ? -8.336 14.633 17.812 1 96.31 90 THR B CA 1
ATOM 1440 C C . THR B 1 90 ? -6.848 14.93 17.938 1 96.31 90 THR B C 1
ATOM 1442 O O . THR B 1 90 ? -6.012 14.18 17.438 1 96.31 90 THR B O 1
ATOM 1445 N N . LYS B 1 91 ? -6.602 16 18.656 1 96.06 91 LYS B N 1
ATOM 1446 C CA . LYS B 1 91 ? -5.215 16.375 18.906 1 96.06 91 LYS B CA 1
ATOM 1447 C C . LYS B 1 91 ? -4.449 15.25 19.594 1 96.06 91 LYS B C 1
ATOM 1449 O O . LYS B 1 91 ? -3.258 15.062 19.359 1 96.06 91 LYS B O 1
ATOM 1454 N N . ASP B 1 92 ? -5.129 14.492 20.438 1 96.62 92 ASP B N 1
ATOM 1455 C CA . ASP B 1 92 ? -4.48 13.5 21.281 1 96.62 92 ASP B CA 1
ATOM 1456 C C . ASP B 1 92 ? -4.488 12.125 20.625 1 96.62 92 ASP B C 1
ATOM 1458 O O . ASP B 1 92 ? -3.9 11.18 21.156 1 96.62 92 ASP B O 1
ATOM 1462 N N . SER B 1 93 ? -5.238 12.008 19.562 1 96.81 93 SER B N 1
ATOM 1463 C CA . SER B 1 93 ? -5.191 10.734 18.859 1 96.81 93 SER B CA 1
ATOM 1464 C C . SER B 1 93 ? -3.766 10.391 18.438 1 96.81 93 SER B C 1
ATOM 1466 O O . SER B 1 93 ? -3.113 11.172 17.734 1 96.81 93 SER B O 1
ATOM 1468 N N . PRO B 1 94 ? -3.234 9.273 18.859 1 95.19 94 PRO B N 1
ATOM 1469 C CA . PRO B 1 94 ? -1.849 8.953 18.516 1 95.19 94 PRO B CA 1
ATOM 1470 C C . PRO B 1 94 ? -1.661 8.688 17.016 1 95.19 94 PRO B C 1
ATOM 1472 O O . PRO B 1 94 ? -2.533 8.094 16.375 1 95.19 94 PRO B O 1
ATOM 1475 N N . LEU B 1 95 ? -0.518 9.18 16.5 1 94.81 95 LEU B N 1
ATOM 1476 C CA . LEU B 1 95 ? -0.144 8.898 15.125 1 94.81 95 LEU B CA 1
ATOM 1477 C C . LEU B 1 95 ? 0.513 7.531 15 1 94.81 95 LEU B C 1
ATOM 1479 O O . LEU B 1 95 ? 1.686 7.367 15.352 1 94.81 95 LEU B O 1
ATOM 1483 N N . VAL B 1 96 ? -0.247 6.523 14.492 1 90.06 96 VAL B N 1
ATOM 1484 C CA . VAL B 1 96 ? 0.228 5.145 14.406 1 90.06 96 VAL B CA 1
ATOM 1485 C C . VAL B 1 96 ? 0.119 4.652 12.961 1 90.06 96 VAL B C 1
ATOM 1487 O O . VAL B 1 96 ? -0.457 5.332 12.109 1 90.06 96 VAL B O 1
ATOM 1490 N N . TYR B 1 97 ? 0.728 3.537 12.828 1 89.81 97 TYR B N 1
ATOM 1491 C CA . TYR B 1 97 ? 0.649 2.92 11.516 1 89.81 97 TYR B CA 1
ATOM 1492 C C . TYR B 1 97 ? -0.796 2.611 11.141 1 89.81 97 TYR B C 1
ATOM 1494 O O . TYR B 1 97 ? -1.575 2.15 11.977 1 89.81 97 TYR B O 1
ATOM 1502 N N . PHE B 1 98 ? -1.06 2.908 9.812 1 85.81 98 PHE B N 1
ATOM 1503 C CA . PHE B 1 98 ? -2.377 2.553 9.297 1 85.81 98 PHE B CA 1
ATOM 1504 C C . PHE B 1 98 ? -2.348 2.4 7.781 1 85.81 98 PHE B C 1
ATOM 1506 O O . PHE B 1 98 ? -1.416 2.867 7.125 1 85.81 98 PHE B O 1
#

Secondary structure (DSSP, 8-state):
---S----PPPPEE--HHHHHHHHTTHHHHHHH--S--S--EEEEEEEEEEEEEEEEEEEE-SSS-EEEEEEEEETT--EEEEEEEEEE-TTS-----/--SS----PPPPEE--HHHHHHHHTTHHHHHHH--S--S--EEEEEEEEEEEEEEEEEEEE-SSS-EEEEEEEEETT--EEEEEEEEEE-TTS-----

pLDDT: mean 90.99, std 15.96, range [20.98, 98.81]

Sequence (196 aa):
MSGPRVGGISTPRKATPDDQKIAEQVQAEVKAKTNQKIETFEVVEVATQVVAGTNYFMKVKVGSTDYIHIRVYQDLSGTVSLSDVKDCQTKDSPLVYFMSGPRVGGISTPRKATPDDQKIAEQVQAEVKAKTNQKIETFEVVEVATQVVAGTNYFMKVKVGSTDYIHIRVYQDLSGTVSLSDVKDCQTKDSPLVYF

Solvent-accessible surface area (backbone atoms only — not comparable to full-atom values): 11369 Å² total; per-residue (Å²): 130,85,65,90,80,68,82,72,57,48,76,70,39,75,50,49,72,65,55,41,54,58,52,58,74,32,44,69,60,47,59,72,72,44,91,67,81,72,79,43,85,42,58,54,32,34,25,41,32,83,43,49,34,36,37,36,41,32,37,28,38,17,45,97,72,37,21,31,38,38,31,35,38,29,38,79,88,64,54,71,44,74,72,49,77,42,71,89,34,40,89,78,55,78,93,68,88,128,142,73,66,90,79,68,80,72,55,45,76,71,39,76,49,48,73,68,53,42,54,57,52,59,74,33,44,68,60,47,62,72,71,45,90,67,79,71,78,43,85,42,57,54,32,34,24,43,32,80,43,51,34,38,37,37,40,32,38,28,37,18,42,96,70,37,20,31,38,37,31,36,39,30,37,79,88,65,54,72,45,74,72,49,77,42,70,88,35,39,89,79,55,78,92,67,89,129

Nearest PDB structures (foldseek):
  2oct-assembly1_A  TM=8.253E-01  e=2.786E-08  Homo sapiens
  1stf-assembly1_I  TM=4.887E-01  e=1.476E-05  Homo sapiens
  1n9j-assembly1_B  TM=4.260E-01  e=9.960E-07  Homo sapiens
  7pk4-assembly1_B  TM=4.212E-01  e=4.513E-03  Ixodes ricinus
  6se5-assembly1_A  TM=2.551E-01  e=7.532E-01  Mycoplasmoides genitalium G37

InterPro domains:
  IPR000010 Cystatin domain [PF00031] (7-90)
  IPR000010 Cystatin domain [SM00043] (4-98)
  IPR000010 Cystatin domain [cd00042] (7-66)
  IPR001713 Proteinase inhibitor I25A, stefin [PR00295] (7-26)
  IPR001713 Proteinase inhibitor I25A, stefin [PR00295] (30-49)
  IPR001713 Proteinase inhibitor I25A, stefin [PR00295] (50-69)
  IPR001713 Proteinase inhibitor I25A, stefin [PTHR11414] (6-98)
  IPR018073 Proteinase inhibitor I25, cystatin, conserved site [PS00287] (48-61)
  IPR046350 Cystatin superfamily [SSF54403] (5-81)

Radius of gyration: 19.17 Å; Cα contacts (8 Å, |Δi|>4): 402; chains: 2; bounding box: 32×52×40 Å

Foldseek 3Di:
DPPPDPQDWDDKDFDDVVNQVVQVVCVVVVVVPDPDDDPDDDGGIDIDGDFAWDKDWDWDDDDPFWIKIWIWTQGPVRDIDTDDIGGRDGPPPDRDDD/DDPPDPQDWDDKDFDDPVNQVVQVVCVVVVVVPDPDDDPDDDGGIDIDGDFAWDKDWDWDDDDPFWIKIWIWTQGPVGDIDTDDIGGRDGPPPDRDDD